Protein AF-A0A2H0VEY4-F1 (afdb_monomer_lite)

Sequence (204 aa):
MSKKKFDFLVVLILLIATAWLSLVFKPKPLTGGLLYTLLPSVYLLLRENKNYKKLILGTFVFGVLFGFFFYFIETFNKAWVVPNMVIPYKVFGILPFDDILGFMIMTFFMLVFYEHFLDDEKNFSVSPHIYKALIPTFLLVLIVMIVFLVNPSSLNLTHAYLKGGIAAIIFPLVFAFRKPCLIGKLSVATIFFFSFGFCLRLWR

Structure (mmCIF, N/CA/C/O backbone):
data_AF-A0A2H0VEY4-F1
#
_entry.id   AF-A0A2H0VEY4-F1
#
loop_
_atom_site.group_PDB
_atom_site.id
_atom_site.type_symbol
_atom_site.label_atom_id
_atom_site.label_alt_id
_atom_site.label_comp_id
_atom_site.label_asym_id
_atom_site.label_entity_id
_atom_site.label_seq_id
_atom_site.pdbx_PDB_ins_code
_atom_site.Cartn_x
_atom_site.Cartn_y
_atom_site.Cartn_z
_atom_site.occupancy
_atom_site.B_iso_or_equiv
_atom_site.auth_seq_id
_atom_site.auth_comp_id
_atom_site.auth_asym_id
_atom_site.auth_atom_id
_atom_site.pdbx_PDB_model_num
ATOM 1 N N . MET A 1 1 ? -14.358 -9.367 26.522 1.00 75.12 1 MET A N 1
ATOM 2 C CA . MET A 1 1 ? -13.281 -8.944 25.591 1.00 75.12 1 MET A CA 1
ATOM 3 C C . MET A 1 1 ? -13.672 -7.607 24.975 1.00 75.12 1 MET A C 1
ATOM 5 O O . MET A 1 1 ? -14.849 -7.447 24.681 1.00 75.12 1 MET A O 1
ATOM 9 N N . SER A 1 2 ? -12.764 -6.633 24.820 1.00 94.81 2 SER A N 1
ATOM 10 C CA . SER A 1 2 ? -13.138 -5.368 24.161 1.00 94.81 2 SER A CA 1
ATOM 11 C C . SER A 1 2 ? -13.487 -5.618 22.690 1.00 94.81 2 SER A C 1
ATOM 13 O O . SER A 1 2 ? -12.903 -6.507 22.067 1.00 94.81 2 SER A O 1
ATOM 15 N N . LYS A 1 3 ? -14.415 -4.832 22.128 1.00 95.38 3 LYS A N 1
ATOM 16 C CA . LYS A 1 3 ? -14.854 -4.962 20.727 1.00 95.38 3 LYS A CA 1
ATOM 17 C C . LYS A 1 3 ? -13.664 -4.997 19.755 1.00 95.38 3 LYS A C 1
ATOM 19 O O . LYS A 1 3 ? -13.555 -5.932 18.973 1.00 95.38 3 LYS A O 1
ATOM 24 N N . LYS A 1 4 ? -12.704 -4.072 19.910 1.00 95.69 4 LYS A N 1
ATOM 25 C CA . LYS A 1 4 ? -11.460 -4.033 19.117 1.00 95.69 4 LYS A CA 1
ATOM 26 C C . LYS A 1 4 ? -10.630 -5.324 19.238 1.00 95.69 4 LYS A C 1
ATOM 28 O O . LYS A 1 4 ? -10.117 -5.807 18.241 1.00 95.69 4 LYS A O 1
ATOM 33 N N . LYS A 1 5 ? -10.509 -5.932 20.427 1.00 96.56 5 LYS A N 1
ATOM 34 C CA . LYS A 1 5 ? -9.779 -7.210 20.588 1.00 96.56 5 LYS A CA 1
ATOM 35 C C . LYS A 1 5 ? -10.473 -8.360 19.851 1.00 96.56 5 LYS A C 1
ATOM 37 O O . LYS A 1 5 ? -9.797 -9.199 19.267 1.00 96.56 5 LYS A O 1
ATOM 42 N N . PHE A 1 6 ? -11.807 -8.385 19.864 1.00 97.50 6 PHE A N 1
ATOM 43 C CA . PHE A 1 6 ? -12.593 -9.342 19.081 1.00 97.50 6 PHE A CA 1
ATOM 44 C C . PHE A 1 6 ? -12.410 -9.140 17.582 1.00 97.50 6 PHE A C 1
ATOM 46 O O . PHE A 1 6 ? -12.073 -10.087 16.881 1.00 97.50 6 PHE A O 1
ATOM 53 N N . ASP A 1 7 ? -12.539 -7.904 17.107 1.00 97.81 7 ASP A N 1
ATOM 54 C CA . ASP A 1 7 ? -12.374 -7.591 15.689 1.00 97.81 7 ASP A CA 1
ATOM 55 C C . ASP A 1 7 ? -10.950 -7.914 15.201 1.00 97.81 7 ASP A C 1
ATOM 57 O O . ASP A 1 7 ? -10.780 -8.447 14.107 1.00 97.81 7 ASP A O 1
ATOM 61 N N . PHE A 1 8 ? -9.930 -7.698 16.040 1.00 97.81 8 PHE A N 1
ATOM 62 C CA . PHE A 1 8 ? -8.552 -8.099 15.750 1.00 97.81 8 PHE A CA 1
ATOM 63 C C . PHE A 1 8 ? -8.393 -9.621 15.631 1.00 97.81 8 PHE A C 1
ATOM 65 O O . PHE A 1 8 ? -7.761 -10.097 14.690 1.00 97.81 8 PHE A O 1
ATOM 72 N N . LEU A 1 9 ? -8.999 -10.392 16.542 1.00 97.75 9 LEU A N 1
ATOM 73 C CA . LEU A 1 9 ? -8.986 -11.856 16.475 1.00 97.75 9 LEU A CA 1
ATOM 74 C C . LEU A 1 9 ? -9.648 -12.365 15.187 1.00 97.75 9 LEU A C 1
ATOM 76 O O . LEU A 1 9 ? -9.104 -13.251 14.535 1.00 97.75 9 LEU A O 1
ATOM 80 N N . VAL A 1 10 ? -10.783 -11.782 14.788 1.00 98.12 10 VAL A N 1
ATOM 81 C CA . VAL A 1 10 ? -11.458 -12.145 13.532 1.00 98.12 10 VAL A CA 1
ATOM 82 C C . VAL A 1 10 ? -10.570 -11.844 12.326 1.00 98.12 10 VAL A C 1
ATOM 84 O O . VAL A 1 10 ? -10.431 -12.698 11.455 1.00 98.12 10 VAL A O 1
ATOM 87 N N . VAL A 1 11 ? -9.909 -10.681 12.291 1.00 98.00 11 VAL A N 1
ATOM 88 C CA . VAL A 1 11 ? -8.942 -10.358 11.230 1.00 98.00 11 VAL A CA 1
ATOM 89 C C . VAL A 1 11 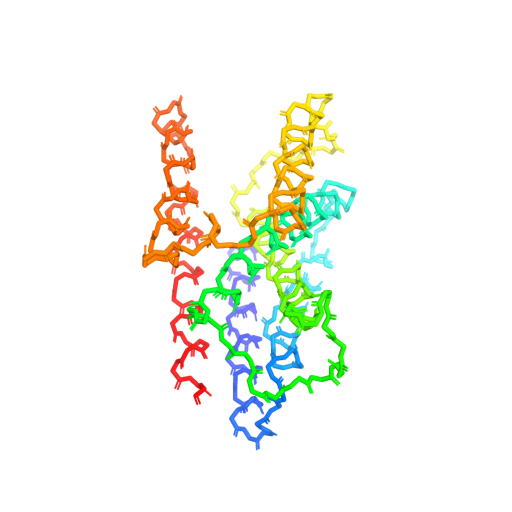? -7.814 -11.388 11.186 1.00 98.00 11 VAL A C 1
ATOM 91 O O . VAL A 1 11 ? -7.511 -11.884 10.108 1.00 98.00 11 VAL A O 1
ATOM 94 N N . LEU A 1 12 ? -7.234 -11.773 12.327 1.00 97.00 12 LEU A N 1
ATOM 95 C CA . LEU A 1 12 ? -6.199 -12.812 12.365 1.00 97.00 12 LEU A CA 1
ATOM 96 C C . LEU A 1 12 ? -6.698 -14.158 11.825 1.00 97.00 12 LEU A C 1
ATOM 98 O O . LEU A 1 12 ? -5.993 -14.793 11.046 1.00 97.00 12 LEU A O 1
ATOM 102 N N . ILE A 1 13 ? -7.913 -14.578 12.188 1.00 97.00 13 ILE A N 1
ATOM 103 C CA . ILE A 1 13 ? -8.513 -15.821 11.682 1.00 97.00 13 ILE A CA 1
ATOM 104 C C . ILE A 1 13 ? -8.719 -15.744 10.165 1.00 97.00 13 ILE A C 1
ATOM 106 O O . ILE A 1 13 ? -8.365 -16.685 9.459 1.00 97.00 13 ILE A O 1
ATOM 110 N N . LEU A 1 14 ? -9.237 -14.625 9.646 1.00 96.75 14 LEU A N 1
ATOM 111 C CA . LEU A 1 14 ? -9.403 -14.410 8.204 1.00 96.75 14 LEU A CA 1
ATOM 112 C C . LEU A 1 14 ? -8.059 -14.452 7.471 1.00 96.75 14 LEU A C 1
ATOM 114 O O . LEU A 1 14 ? -7.959 -15.060 6.405 1.00 96.75 14 LEU A O 1
ATOM 118 N N . LEU A 1 15 ? -7.021 -13.848 8.050 1.00 95.44 15 LEU A N 1
ATOM 119 C CA . LEU A 1 15 ? -5.668 -13.897 7.510 1.00 95.44 15 LEU A CA 1
ATOM 120 C C . LEU A 1 15 ? -5.135 -15.329 7.482 1.00 95.44 15 LEU A C 1
ATOM 122 O O . LEU A 1 15 ? -4.682 -15.768 6.439 1.00 95.44 15 LEU A O 1
ATOM 126 N N . ILE A 1 16 ? -5.253 -16.096 8.567 1.00 94.88 16 ILE A N 1
ATOM 127 C CA . ILE A 1 16 ? -4.811 -17.501 8.606 1.00 94.88 16 ILE A CA 1
ATOM 128 C C . ILE A 1 16 ? -5.592 -18.359 7.597 1.00 94.88 16 ILE A C 1
ATOM 130 O O . ILE A 1 16 ? -4.996 -19.165 6.884 1.00 94.88 16 ILE A O 1
ATOM 134 N N . ALA A 1 17 ? -6.910 -18.172 7.495 1.00 95.25 17 ALA A N 1
ATOM 135 C CA . ALA A 1 17 ? -7.761 -18.926 6.578 1.00 95.25 17 ALA A CA 1
ATOM 136 C C . ALA A 1 17 ? -7.442 -18.624 5.104 1.00 95.25 17 ALA A C 1
ATOM 138 O O . ALA A 1 17 ? -7.271 -19.542 4.304 1.00 95.25 17 ALA A O 1
ATOM 139 N N . THR A 1 18 ? -7.319 -17.345 4.739 1.00 94.06 18 THR A N 1
ATOM 140 C CA . THR A 1 18 ? -6.939 -16.919 3.375 1.00 94.06 18 THR A CA 1
ATOM 141 C C . THR A 1 18 ? -5.538 -17.363 3.009 1.00 94.06 18 THR A C 1
ATOM 143 O O . THR A 1 18 ? -5.269 -17.722 1.858 1.00 94.06 18 THR A O 1
ATOM 146 N N . ALA A 1 19 ? -4.666 -17.407 4.005 1.00 92.25 19 ALA A N 1
ATOM 147 C CA . ALA A 1 19 ? -3.348 -17.940 3.842 1.00 92.25 19 ALA A CA 1
ATOM 148 C C . ALA A 1 19 ? -3.411 -19.434 3.520 1.00 92.25 19 ALA A C 1
ATOM 150 O O . ALA A 1 19 ? -2.872 -19.865 2.499 1.00 92.25 19 ALA A O 1
ATOM 151 N N . TRP A 1 20 ? -4.113 -20.228 4.331 1.00 93.06 20 TRP A N 1
ATOM 152 C CA . TRP A 1 20 ? -4.279 -21.661 4.084 1.00 93.06 20 TRP A CA 1
ATOM 153 C C . TRP A 1 20 ? -4.879 -21.939 2.696 1.00 93.06 20 TRP A C 1
ATOM 155 O O . TRP A 1 20 ? -4.343 -22.756 1.948 1.00 93.06 20 TRP A O 1
ATOM 165 N N . LEU A 1 21 ? -5.910 -21.185 2.295 1.00 93.25 21 LEU A N 1
ATOM 166 C CA . LEU A 1 21 ? -6.477 -21.249 0.942 1.00 93.25 21 LEU A CA 1
ATOM 167 C C . LEU A 1 21 ? -5.425 -20.964 -0.139 1.00 93.25 21 LEU A C 1
ATOM 169 O O . LEU A 1 21 ? -5.394 -21.638 -1.166 1.00 93.25 21 LEU A O 1
ATOM 173 N N . SER A 1 22 ? -4.535 -20.000 0.091 1.00 91.88 22 SER A N 1
ATOM 174 C CA . SER A 1 22 ? -3.475 -19.667 -0.863 1.00 91.88 22 SER A CA 1
ATOM 175 C C . SER A 1 22 ? -2.447 -20.792 -1.018 1.00 91.88 22 SER A C 1
ATOM 177 O O . SER A 1 22 ? -1.956 -20.998 -2.125 1.00 91.88 22 SER A O 1
ATOM 179 N N . LEU A 1 23 ? -2.177 -21.575 0.034 1.00 91.19 23 LEU A N 1
ATOM 180 C CA . LEU A 1 23 ? -1.320 -22.767 -0.062 1.00 91.19 23 LEU A CA 1
ATOM 181 C C . LEU A 1 23 ? -1.973 -23.881 -0.884 1.00 91.19 23 LEU A C 1
ATOM 183 O O . LEU A 1 23 ? -1.305 -24.520 -1.696 1.00 91.19 23 LEU A O 1
ATOM 187 N N . VAL A 1 24 ? -3.273 -24.104 -0.677 1.00 95.56 24 VAL A N 1
ATOM 188 C CA . VAL A 1 24 ? -4.025 -25.173 -1.349 1.00 95.56 24 VAL A CA 1
ATOM 189 C C . VAL A 1 24 ? -4.225 -24.856 -2.830 1.00 95.56 24 VAL A C 1
ATOM 191 O O . VAL A 1 24 ? -3.958 -25.698 -3.684 1.00 95.56 24 VAL A O 1
ATOM 194 N N . PHE A 1 25 ? -4.665 -23.637 -3.147 1.00 95.19 25 PHE A N 1
ATOM 195 C CA . PHE A 1 25 ? -5.067 -23.264 -4.505 1.00 95.19 25 PHE A CA 1
ATOM 196 C C . PHE A 1 25 ? -3.965 -22.587 -5.324 1.00 95.19 25 PHE A C 1
ATOM 198 O O . PHE A 1 25 ? -4.123 -22.456 -6.536 1.00 95.19 25 PHE A O 1
ATOM 205 N N . LYS A 1 26 ? -2.868 -22.145 -4.688 1.00 94.12 26 LYS A N 1
ATOM 206 C CA . LYS A 1 26 ? -1.747 -21.422 -5.321 1.00 94.12 26 LYS A CA 1
ATOM 207 C C . LYS A 1 26 ? -2.225 -20.332 -6.296 1.00 94.12 26 LYS A C 1
ATOM 209 O O . LYS A 1 26 ? -1.847 -20.341 -7.472 1.00 94.12 26 LYS A O 1
ATOM 214 N N . PRO A 1 27 ? -3.098 -19.408 -5.847 1.00 94.88 27 PRO A N 1
ATOM 215 C CA . PRO A 1 27 ? -3.676 -18.407 -6.724 1.00 94.88 27 PRO A CA 1
ATOM 216 C C . PRO A 1 27 ? -2.590 -17.480 -7.273 1.00 94.88 27 PRO A C 1
ATOM 218 O O . PRO A 1 27 ? -1.541 -17.267 -6.662 1.00 94.88 27 PRO A O 1
ATOM 221 N N . LYS A 1 28 ? -2.873 -16.858 -8.419 1.00 95.06 28 LYS A N 1
ATOM 222 C CA . LYS A 1 28 ? -2.008 -15.808 -8.962 1.00 95.06 28 LYS A CA 1
ATOM 223 C C . LYS A 1 28 ? -1.833 -14.666 -7.937 1.00 95.06 28 LYS A C 1
ATOM 225 O O . LYS A 1 28 ? -2.772 -14.384 -7.188 1.00 95.06 28 LYS A O 1
ATOM 230 N N . PRO A 1 29 ? -0.679 -13.969 -7.924 1.00 92.25 29 PRO A N 1
ATOM 231 C CA . PRO A 1 29 ? -0.346 -12.888 -6.995 1.00 92.25 29 PRO A CA 1
ATOM 232 C C . PRO A 1 29 ? -1.471 -11.904 -6.660 1.00 92.25 29 PRO A C 1
ATOM 234 O O . PRO A 1 29 ? -1.721 -11.680 -5.477 1.00 92.25 29 PRO A O 1
ATOM 237 N N . LEU A 1 30 ? -2.160 -11.342 -7.660 1.00 95.06 30 LEU A N 1
ATOM 238 C CA . LEU A 1 30 ? -3.252 -10.390 -7.431 1.00 95.06 30 LEU A CA 1
ATOM 239 C C . LEU A 1 30 ? -4.458 -11.051 -6.751 1.00 95.06 30 LEU A C 1
ATOM 241 O O . LEU A 1 30 ? -5.005 -10.498 -5.802 1.00 95.06 30 LEU A O 1
ATOM 245 N N . THR A 1 31 ? -4.854 -12.248 -7.192 1.00 95.44 31 THR A N 1
ATOM 246 C CA . THR A 1 31 ? -5.954 -13.013 -6.586 1.00 95.44 31 THR A CA 1
ATOM 247 C C . THR A 1 31 ? -5.642 -13.386 -5.138 1.00 95.44 31 THR A C 1
ATOM 249 O O . THR A 1 31 ? -6.491 -13.211 -4.269 1.00 95.44 31 THR A O 1
ATOM 252 N N . GLY A 1 32 ? -4.414 -13.834 -4.857 1.00 93.44 32 GLY A N 1
ATOM 253 C CA . GLY A 1 32 ? -3.952 -14.055 -3.488 1.00 93.44 32 GLY A CA 1
ATOM 254 C C . GLY A 1 32 ? -4.017 -12.762 -2.674 1.00 93.44 32 GLY A C 1
ATOM 255 O O . GLY A 1 32 ? -4.679 -12.715 -1.643 1.00 93.44 32 GLY A O 1
ATOM 256 N N . GLY A 1 33 ? -3.420 -11.677 -3.178 1.00 92.62 33 GLY A N 1
ATOM 257 C CA . GLY A 1 33 ? -3.442 -10.365 -2.527 1.00 92.62 33 GLY A CA 1
ATOM 258 C C . GLY A 1 33 ? -4.856 -9.896 -2.177 1.00 92.62 33 GLY A C 1
ATOM 259 O O . GLY A 1 33 ? -5.090 -9.477 -1.044 1.00 92.62 33 GLY A O 1
ATOM 260 N N . LEU A 1 34 ? -5.811 -10.047 -3.100 1.00 94.94 34 LEU A N 1
ATOM 261 C CA . LEU A 1 34 ? -7.232 -9.768 -2.880 1.00 94.94 34 LEU A CA 1
ATOM 262 C C . LEU A 1 34 ? -7.802 -10.577 -1.712 1.00 94.94 34 LEU A C 1
ATOM 264 O O . LEU A 1 34 ? -8.407 -9.992 -0.819 1.00 94.94 34 LEU A O 1
ATOM 268 N N . LEU A 1 35 ? -7.585 -11.893 -1.671 1.00 93.88 35 LEU A N 1
ATOM 269 C CA . LEU A 1 35 ? -8.080 -12.736 -0.577 1.00 93.88 35 LEU A CA 1
ATOM 270 C C . LEU A 1 35 ? -7.520 -12.290 0.780 1.00 93.88 35 LEU A C 1
ATOM 272 O O . LEU A 1 35 ? -8.280 -12.125 1.732 1.00 93.88 35 LEU A O 1
ATOM 276 N N . TYR A 1 36 ? -6.214 -12.028 0.847 1.00 92.75 36 TYR A N 1
ATOM 277 C CA . TYR A 1 36 ? -5.537 -11.640 2.085 1.00 92.75 36 TYR A CA 1
ATOM 278 C C . TYR A 1 36 ? -5.912 -10.249 2.596 1.00 92.75 36 TYR A C 1
ATOM 280 O O . TYR A 1 36 ? -5.873 -10.015 3.798 1.00 92.75 36 TYR A O 1
ATOM 288 N N . THR A 1 37 ? -6.223 -9.302 1.711 1.00 95.69 37 THR A N 1
ATOM 289 C CA . THR A 1 37 ? -6.379 -7.889 2.100 1.00 95.69 37 THR A CA 1
ATOM 290 C C . THR A 1 37 ? -7.818 -7.405 1.992 1.00 95.69 37 THR A C 1
ATOM 292 O O . THR A 1 37 ? -8.284 -6.687 2.878 1.00 95.69 37 THR A O 1
ATOM 295 N N . LEU A 1 38 ? -8.570 -7.821 0.971 1.00 96.12 38 LEU A N 1
ATOM 296 C CA . LEU A 1 38 ? -9.930 -7.336 0.749 1.00 96.12 38 LEU A CA 1
ATOM 297 C C . LEU A 1 38 ? -10.911 -7.913 1.770 1.00 96.12 38 LEU A C 1
ATOM 299 O O . LEU A 1 38 ? -11.706 -7.158 2.321 1.00 96.12 38 LEU A O 1
ATOM 303 N N . LEU A 1 39 ? -10.837 -9.212 2.076 1.00 96.12 39 LEU A N 1
ATOM 304 C CA . LEU A 1 39 ? -11.735 -9.846 3.050 1.00 96.12 39 LEU A CA 1
ATOM 305 C C . LEU A 1 39 ? -11.650 -9.220 4.454 1.00 96.12 39 LEU A C 1
ATOM 307 O O . LEU A 1 39 ? -12.694 -8.795 4.962 1.00 96.12 39 LEU A O 1
ATOM 311 N N . PRO A 1 40 ? -10.465 -9.080 5.086 1.00 97.31 40 PRO A N 1
ATOM 312 C CA . PRO A 1 40 ? -10.387 -8.400 6.376 1.00 97.31 40 PRO A CA 1
ATOM 313 C C . PRO A 1 40 ? -10.752 -6.912 6.274 1.00 97.31 40 PRO A C 1
ATOM 315 O O . PRO A 1 40 ? -11.369 -6.385 7.197 1.00 97.31 40 PRO A O 1
ATOM 318 N N . SER A 1 41 ? -10.459 -6.237 5.157 1.00 97.81 41 SER A N 1
ATOM 319 C CA . SER A 1 41 ? -10.883 -4.842 4.954 1.00 97.81 41 SER A CA 1
ATOM 320 C C . SER A 1 41 ? -12.403 -4.696 4.941 1.00 97.81 41 SER A C 1
ATOM 322 O O . SER A 1 41 ? -12.943 -3.847 5.646 1.00 97.81 41 SER A O 1
ATOM 324 N N . VAL A 1 42 ? -13.104 -5.536 4.172 1.00 97.44 42 VAL A N 1
ATOM 325 C CA . VAL A 1 42 ? -14.572 -5.537 4.083 1.00 97.44 42 VAL A CA 1
ATOM 326 C C . VAL A 1 42 ? -15.182 -5.848 5.442 1.00 97.44 42 VAL A C 1
ATOM 328 O O . VAL A 1 42 ? -16.083 -5.130 5.869 1.00 97.44 42 VAL A O 1
ATOM 331 N N . TYR A 1 43 ? -14.652 -6.841 6.163 1.00 98.00 43 TYR A N 1
ATOM 332 C CA . TYR A 1 43 ? -15.081 -7.118 7.532 1.00 98.00 43 TYR A CA 1
ATOM 333 C C . TYR A 1 43 ? -14.993 -5.857 8.405 1.00 98.00 43 TYR A C 1
ATOM 335 O O . TYR A 1 43 ? -15.998 -5.424 8.960 1.00 98.00 43 TYR A O 1
ATOM 343 N N . LEU A 1 44 ? -13.824 -5.214 8.475 1.00 97.50 44 LEU A N 1
ATOM 344 C CA . LEU A 1 44 ? -13.614 -4.029 9.313 1.00 97.50 44 LEU A CA 1
ATOM 345 C C . LEU A 1 44 ? -14.467 -2.821 8.896 1.00 97.50 44 LEU A C 1
ATOM 347 O O . LEU A 1 44 ? -14.843 -2.018 9.752 1.00 97.50 44 LEU A O 1
ATOM 351 N N . LEU A 1 45 ? -14.791 -2.685 7.608 1.00 96.12 45 LEU A N 1
ATOM 352 C CA . LEU A 1 45 ? -15.702 -1.650 7.106 1.00 96.12 45 LEU A CA 1
ATOM 353 C C . LEU A 1 45 ? -17.132 -1.860 7.586 1.00 96.12 45 LEU A C 1
ATOM 355 O O . LEU A 1 45 ? -17.782 -0.905 7.990 1.00 96.12 45 LEU A O 1
ATOM 359 N N . LEU A 1 46 ? -17.609 -3.104 7.590 1.00 96.94 46 LEU A N 1
ATOM 360 C CA . LEU A 1 46 ? -18.967 -3.425 8.031 1.00 96.94 46 LEU A CA 1
ATOM 361 C 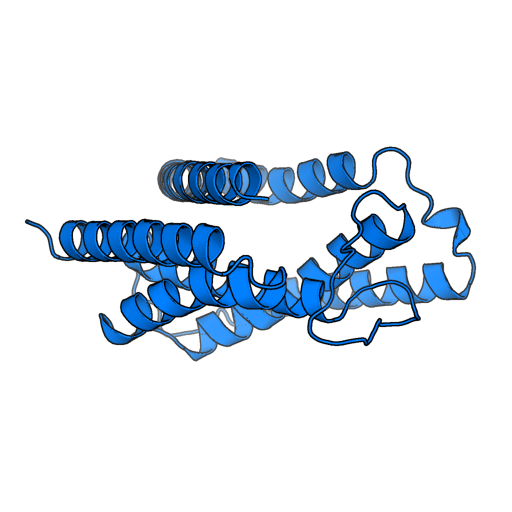C . LEU A 1 46 ? -19.151 -3.275 9.549 1.00 96.94 46 LEU A C 1
ATOM 363 O O . LEU A 1 46 ? -20.276 -3.154 10.030 1.00 96.94 46 LEU A O 1
ATOM 367 N N . ARG A 1 47 ? -18.063 -3.286 10.329 1.00 95.94 47 ARG A N 1
ATOM 368 C CA . ARG A 1 47 ? -18.122 -3.249 11.800 1.00 95.94 47 ARG A CA 1
ATOM 369 C C . ARG A 1 47 ? -18.393 -1.870 12.385 1.00 95.94 47 ARG A C 1
ATOM 371 O O . ARG A 1 47 ? -18.846 -1.787 13.535 1.00 95.94 47 ARG A O 1
ATOM 378 N N . GLU A 1 48 ? -18.074 -0.803 11.656 1.00 90.75 48 GLU A N 1
ATOM 379 C CA . GLU A 1 48 ? -18.187 0.578 12.130 1.00 90.75 48 GLU A CA 1
ATOM 380 C C . GLU A 1 48 ? -18.450 1.551 10.985 1.00 90.75 48 GLU A C 1
ATOM 382 O O . GLU A 1 48 ? -17.899 1.406 9.902 1.00 90.75 48 GLU A O 1
ATOM 387 N N . ASN A 1 49 ? -19.226 2.603 11.253 1.00 87.56 49 ASN A N 1
ATOM 388 C CA . ASN A 1 49 ? -19.376 3.705 10.306 1.00 87.56 49 ASN A CA 1
ATOM 389 C C . ASN A 1 49 ? -18.039 4.434 10.146 1.00 87.56 49 ASN A C 1
ATOM 391 O O . ASN A 1 49 ? -17.588 5.130 11.058 1.00 87.56 49 ASN A O 1
ATOM 395 N N . LYS A 1 50 ? -17.423 4.248 8.979 1.00 89.75 50 LYS A N 1
ATOM 396 C CA . LYS A 1 50 ? -16.158 4.866 8.582 1.00 89.75 50 LYS A CA 1
ATOM 397 C C . LYS A 1 50 ? -16.379 5.995 7.598 1.00 89.75 50 LYS A C 1
ATOM 399 O O . LYS A 1 50 ? -17.409 6.084 6.928 1.00 89.75 50 LYS A O 1
ATOM 404 N N . ASN A 1 51 ? -15.372 6.845 7.467 1.00 91.88 51 ASN A N 1
ATOM 405 C CA . ASN A 1 51 ? -15.382 7.867 6.438 1.00 91.88 51 ASN A CA 1
ATOM 406 C C . ASN A 1 51 ? -14.928 7.281 5.092 1.00 91.88 51 ASN A C 1
ATOM 408 O O . ASN A 1 51 ? -13.772 7.421 4.691 1.00 91.88 51 ASN A O 1
ATOM 412 N N . TYR A 1 52 ? -15.855 6.651 4.365 1.00 92.56 52 TYR A N 1
ATOM 413 C CA . TYR A 1 52 ? -15.564 6.023 3.070 1.00 92.56 52 TYR A CA 1
ATOM 414 C C . TYR A 1 52 ? -14.911 6.982 2.069 1.00 92.56 52 TYR A C 1
ATOM 416 O O . TYR A 1 52 ? -14.035 6.568 1.316 1.00 92.56 52 TYR A O 1
ATOM 424 N N . LYS A 1 53 ? -15.268 8.275 2.090 1.00 91.94 53 LYS A N 1
ATOM 425 C CA . LYS A 1 53 ? -14.651 9.279 1.210 1.00 91.94 53 LYS A CA 1
ATOM 426 C C . LYS A 1 53 ? -13.165 9.460 1.523 1.00 91.94 53 LYS A C 1
ATOM 428 O O . LYS A 1 53 ? -12.354 9.469 0.603 1.00 91.94 53 LYS A O 1
ATOM 433 N N . LYS A 1 54 ? -12.801 9.561 2.808 1.00 93.38 54 LYS A N 1
ATOM 434 C CA . LYS A 1 54 ? -11.401 9.656 3.263 1.00 93.38 54 LYS A CA 1
ATOM 435 C C . LYS A 1 54 ? -10.615 8.399 2.896 1.00 93.38 54 LYS A C 1
ATOM 437 O O . LYS A 1 54 ? -9.496 8.522 2.408 1.00 93.38 54 LYS A O 1
ATOM 442 N N . LEU A 1 55 ? -11.206 7.219 3.088 1.00 95.25 55 LEU A N 1
ATOM 443 C CA . LEU A 1 55 ? -10.572 5.943 2.756 1.00 95.25 55 LEU A CA 1
ATOM 444 C C . LEU A 1 55 ? -10.333 5.794 1.253 1.00 95.25 55 LEU A C 1
ATOM 446 O O . LEU A 1 55 ? -9.204 5.547 0.848 1.00 95.25 55 LEU A O 1
ATOM 450 N N . ILE A 1 56 ? -11.357 6.012 0.423 1.00 94.19 56 ILE A N 1
ATOM 451 C CA . ILE A 1 56 ? -11.249 5.906 -1.040 1.00 94.19 56 ILE A CA 1
ATOM 452 C C . ILE A 1 56 ? -10.244 6.925 -1.578 1.00 94.19 56 ILE A C 1
ATOM 454 O O . ILE A 1 56 ? -9.377 6.570 -2.373 1.00 94.19 56 ILE A O 1
ATOM 458 N N . LEU A 1 57 ? -10.322 8.179 -1.123 1.00 92.56 57 LEU A N 1
ATOM 459 C CA . LEU A 1 57 ? -9.394 9.216 -1.561 1.00 92.56 57 LEU A CA 1
ATOM 460 C C . LEU A 1 57 ? -7.964 8.893 -1.120 1.00 92.56 57 LEU A C 1
ATOM 462 O O . LEU A 1 57 ? -7.055 8.958 -1.939 1.00 92.56 57 LEU A O 1
ATOM 466 N N . GLY A 1 58 ? -7.765 8.481 0.135 1.00 93.69 58 GLY A N 1
ATOM 467 C CA . GLY A 1 58 ? -6.465 8.045 0.642 1.00 93.69 58 GLY A CA 1
ATOM 468 C C . GLY A 1 58 ? -5.898 6.871 -0.155 1.00 93.69 58 GLY A C 1
ATOM 469 O O . GLY A 1 58 ? -4.743 6.916 -0.567 1.00 93.69 58 GLY A O 1
ATOM 470 N N . THR A 1 59 ? -6.713 5.860 -0.452 1.00 95.94 59 THR A N 1
ATOM 471 C CA . THR A 1 59 ? -6.328 4.728 -1.302 1.00 95.94 59 THR A CA 1
ATOM 472 C C . THR A 1 59 ? -5.993 5.158 -2.717 1.00 95.94 59 THR A C 1
ATOM 474 O O . THR A 1 59 ? -5.065 4.617 -3.300 1.00 95.94 59 THR A O 1
ATOM 477 N N . PHE A 1 60 ? -6.690 6.135 -3.288 1.00 91.94 60 PHE A N 1
ATOM 478 C CA . PHE A 1 60 ? -6.330 6.643 -4.604 1.00 91.94 60 PHE A CA 1
ATOM 479 C C . PHE A 1 60 ? -4.985 7.383 -4.563 1.00 91.94 60 PHE A C 1
ATOM 481 O O . PHE A 1 60 ? -4.084 7.069 -5.334 1.00 91.94 60 PHE A O 1
ATOM 488 N N . VAL A 1 61 ? -4.798 8.309 -3.616 1.00 90.50 61 VAL A N 1
ATOM 489 C CA . VAL A 1 61 ? -3.553 9.087 -3.500 1.00 90.50 61 VAL A CA 1
ATOM 490 C C . VAL A 1 61 ? -2.358 8.181 -3.220 1.00 90.50 61 VAL A C 1
ATOM 492 O O . VAL A 1 61 ? -1.376 8.203 -3.955 1.00 90.50 61 VAL A O 1
ATOM 495 N N . PHE A 1 62 ? -2.430 7.380 -2.162 1.00 91.00 62 PHE A N 1
ATOM 496 C CA . PHE A 1 62 ? -1.315 6.541 -1.735 1.00 91.00 62 PHE A CA 1
ATOM 497 C C . PHE A 1 62 ? -1.232 5.252 -2.555 1.00 91.00 62 PHE A C 1
ATOM 499 O O . PHE A 1 62 ? -0.154 4.852 -2.967 1.00 91.00 62 PHE A O 1
ATOM 506 N N . GLY A 1 63 ? -2.358 4.622 -2.869 1.00 92.19 63 GLY A N 1
ATOM 507 C CA . GLY A 1 63 ? -2.375 3.359 -3.599 1.00 92.19 63 GLY A CA 1
ATOM 508 C C . GLY A 1 63 ? -2.090 3.517 -5.090 1.00 92.19 63 GLY A C 1
ATOM 509 O O . GLY A 1 63 ? -1.274 2.783 -5.632 1.00 92.19 63 GLY A O 1
ATOM 510 N N . VAL A 1 64 ? -2.721 4.481 -5.766 1.00 92.25 64 VAL A N 1
ATOM 511 C CA . VAL A 1 64 ? -2.477 4.678 -7.203 1.00 92.25 64 VAL A CA 1
ATOM 512 C C . VAL A 1 64 ? -1.216 5.490 -7.419 1.00 92.25 64 VAL A C 1
ATOM 514 O O . VAL A 1 64 ? -0.308 5.004 -8.075 1.00 92.25 64 VAL A O 1
ATOM 517 N N . LEU A 1 65 ? -1.130 6.714 -6.891 1.00 91.88 65 LEU A N 1
ATOM 518 C CA . LEU A 1 65 ? -0.053 7.623 -7.301 1.00 91.88 65 LEU A CA 1
ATOM 519 C C . LEU A 1 65 ? 1.307 7.195 -6.739 1.00 91.88 65 LEU A C 1
ATOM 521 O O . LEU A 1 65 ? 2.265 7.052 -7.498 1.00 91.88 65 LEU A O 1
ATOM 525 N N . PHE A 1 66 ? 1.393 6.954 -5.425 1.00 88.81 66 PHE A N 1
ATOM 526 C CA . PHE A 1 66 ? 2.645 6.479 -4.824 1.00 88.81 66 PHE A CA 1
ATOM 527 C C . PHE A 1 66 ? 2.971 5.049 -5.259 1.00 88.81 66 PHE A C 1
ATOM 529 O O . PHE A 1 66 ? 4.123 4.781 -5.595 1.00 88.81 66 PHE A O 1
ATOM 536 N N . GLY A 1 67 ? 1.973 4.161 -5.314 1.00 90.75 67 GLY A N 1
ATOM 537 C CA . GLY A 1 67 ? 2.158 2.798 -5.815 1.00 90.75 67 GLY A CA 1
ATOM 538 C C . GLY A 1 67 ? 2.694 2.765 -7.240 1.00 90.75 67 GLY A C 1
ATOM 539 O O . GLY A 1 67 ? 3.679 2.083 -7.509 1.00 90.75 67 GLY A O 1
ATOM 540 N N . PHE A 1 68 ? 2.107 3.560 -8.137 1.00 93.94 68 PHE A N 1
ATOM 541 C CA . PHE A 1 68 ? 2.565 3.687 -9.515 1.00 93.94 68 PHE A CA 1
ATOM 542 C C . PHE A 1 68 ? 4.018 4.150 -9.580 1.00 93.94 68 PHE A C 1
ATOM 544 O O . PHE A 1 68 ? 4.834 3.472 -10.192 1.00 93.94 68 PHE A O 1
ATOM 551 N N . PHE A 1 69 ? 4.360 5.266 -8.924 1.00 93.19 69 PHE A N 1
ATOM 552 C CA . PHE A 1 69 ? 5.730 5.788 -8.919 1.00 93.19 69 PHE A CA 1
ATOM 553 C C . PHE A 1 69 ? 6.733 4.735 -8.430 1.00 93.19 69 PHE A C 1
ATOM 555 O O . PHE A 1 69 ? 7.751 4.496 -9.079 1.00 93.19 69 PHE A O 1
ATOM 562 N N . PHE A 1 70 ? 6.426 4.083 -7.308 1.00 92.06 70 PHE A N 1
ATOM 563 C CA . PHE A 1 70 ? 7.316 3.129 -6.663 1.00 92.06 70 PHE A CA 1
ATOM 564 C C . PHE A 1 70 ? 7.536 1.886 -7.531 1.00 92.06 70 PHE A C 1
ATOM 566 O O . PHE A 1 70 ? 8.664 1.604 -7.939 1.00 92.06 70 PHE A O 1
ATOM 573 N N . TYR A 1 71 ? 6.456 1.198 -7.909 1.00 94.31 71 TYR A N 1
ATOM 574 C CA . TYR A 1 71 ? 6.563 -0.017 -8.710 1.00 94.31 71 TYR A CA 1
ATOM 575 C C . TYR A 1 71 ? 7.065 0.245 -10.124 1.00 94.31 71 TYR A C 1
ATOM 577 O O . TYR A 1 71 ? 7.739 -0.618 -10.687 1.00 94.31 71 TYR A O 1
ATOM 585 N N . PHE A 1 72 ? 6.773 1.407 -10.714 1.00 96.31 72 PHE A N 1
ATOM 586 C CA . PHE A 1 72 ? 7.304 1.752 -12.028 1.00 96.31 72 PHE A CA 1
ATOM 587 C C . PHE A 1 72 ? 8.832 1.789 -11.997 1.00 96.31 72 PHE A C 1
ATOM 589 O O . PHE A 1 72 ? 9.476 1.109 -12.794 1.00 96.31 72 PHE A O 1
ATOM 596 N N . ILE A 1 73 ? 9.409 2.526 -11.041 1.00 96.06 73 ILE A N 1
ATOM 597 C CA . ILE A 1 73 ? 10.862 2.634 -10.884 1.00 96.06 73 ILE A CA 1
ATOM 598 C C . ILE A 1 73 ? 11.476 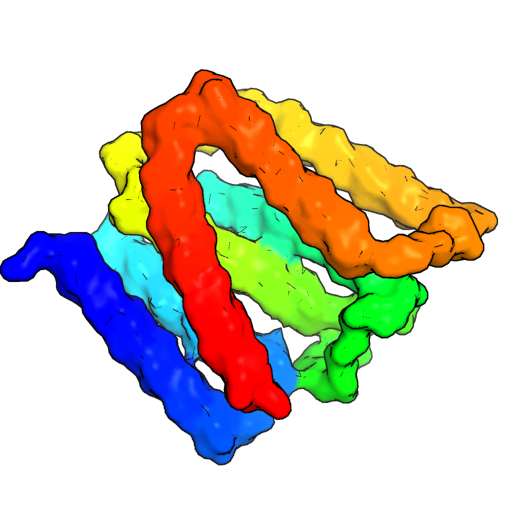1.266 -10.571 1.00 96.06 73 ILE A C 1
ATOM 600 O O . ILE A 1 73 ? 12.480 0.896 -11.178 1.00 96.06 73 ILE A O 1
ATOM 604 N N . GLU A 1 74 ? 10.881 0.482 -9.674 1.00 95.38 74 GLU A N 1
ATOM 605 C CA . GLU A 1 74 ? 11.411 -0.837 -9.314 1.00 95.38 74 GLU A CA 1
ATOM 606 C C . GLU A 1 74 ? 11.362 -1.840 -10.464 1.00 95.38 74 GLU A C 1
ATOM 608 O O . GLU A 1 74 ? 12.347 -2.538 -10.715 1.00 95.38 74 GLU A O 1
ATOM 613 N N . THR A 1 75 ? 10.245 -1.888 -11.188 1.00 96.00 75 THR A N 1
ATOM 614 C CA . THR A 1 75 ? 10.066 -2.803 -12.319 1.00 96.00 75 THR A CA 1
ATOM 615 C C . THR A 1 75 ? 10.970 -2.409 -13.481 1.00 96.00 75 THR A C 1
ATOM 617 O O . THR A 1 75 ? 11.612 -3.271 -14.081 1.00 96.00 75 THR A O 1
ATOM 620 N N . PHE A 1 76 ? 11.095 -1.106 -13.761 1.00 97.19 76 PHE A N 1
ATOM 621 C CA . PHE A 1 76 ? 12.022 -0.588 -14.768 1.00 97.19 76 PHE A CA 1
ATOM 622 C C . PHE A 1 76 ? 13.475 -0.986 -14.462 1.00 97.19 76 PHE A C 1
ATOM 624 O O . PHE A 1 76 ? 14.211 -1.403 -15.354 1.00 97.19 76 PHE A O 1
ATOM 631 N N . ASN A 1 77 ? 13.859 -0.955 -13.184 1.00 97.12 77 ASN A N 1
ATOM 632 C CA . ASN A 1 77 ? 15.182 -1.363 -12.708 1.00 97.12 77 ASN A CA 1
ATOM 633 C C . ASN A 1 77 ? 15.332 -2.878 -12.474 1.00 97.12 77 ASN A C 1
ATOM 635 O O . ASN A 1 77 ? 16.355 -3.312 -11.946 1.00 97.12 77 ASN A O 1
ATOM 639 N N . LYS A 1 78 ? 14.332 -3.696 -12.838 1.00 95.44 78 LYS A N 1
ATOM 640 C CA . LYS A 1 78 ? 14.289 -5.154 -12.597 1.00 95.44 78 LYS A CA 1
ATOM 641 C C . LYS A 1 78 ? 14.465 -5.553 -11.124 1.00 95.44 78 LYS A C 1
ATOM 643 O O . LYS A 1 78 ? 14.816 -6.693 -10.831 1.00 95.44 78 LYS A O 1
ATOM 648 N N . ALA A 1 79 ? 14.215 -4.632 -10.195 1.00 93.75 79 ALA A N 1
ATOM 649 C CA . ALA A 1 79 ? 14.276 -4.901 -8.763 1.00 93.75 79 ALA A CA 1
ATOM 650 C C . ALA A 1 79 ? 13.061 -5.715 -8.289 1.00 93.75 79 ALA A C 1
ATOM 652 O O . ALA A 1 79 ? 13.146 -6.448 -7.305 1.00 93.75 79 ALA A O 1
ATOM 653 N N . TRP A 1 80 ? 11.948 -5.613 -9.017 1.00 90.00 80 TRP A N 1
ATOM 654 C CA . TRP A 1 80 ? 10.730 -6.373 -8.784 1.00 90.00 80 TRP A CA 1
ATOM 655 C C . TRP A 1 80 ? 10.130 -6.821 -10.117 1.00 90.00 80 TRP A C 1
ATOM 657 O O . TRP A 1 80 ? 9.971 -6.014 -11.030 1.00 90.00 80 TRP A O 1
ATOM 667 N N . VAL A 1 81 ? 9.815 -8.111 -10.252 1.00 91.19 81 VAL A N 1
ATOM 668 C CA . VAL A 1 81 ? 9.173 -8.663 -11.453 1.00 91.19 81 VAL A CA 1
ATOM 669 C C . VAL A 1 81 ? 8.102 -9.656 -11.028 1.00 91.19 81 VAL A C 1
ATOM 671 O O . VAL A 1 81 ? 8.376 -10.582 -10.264 1.00 91.19 81 VAL A O 1
ATOM 674 N N . VAL A 1 82 ? 6.887 -9.490 -11.550 1.00 90.94 82 VAL A N 1
ATOM 675 C CA . VAL A 1 82 ? 5.780 -10.426 -11.331 1.00 90.94 82 VAL A CA 1
ATOM 676 C C . VAL A 1 82 ? 5.695 -11.411 -12.502 1.00 90.94 82 VAL A C 1
ATOM 678 O O . VAL A 1 82 ? 5.341 -11.000 -13.607 1.00 90.94 82 VAL A O 1
ATOM 681 N N . PRO A 1 83 ? 5.999 -12.708 -12.295 1.00 87.38 83 PRO A N 1
ATOM 682 C CA . PRO A 1 83 ? 6.041 -13.683 -13.385 1.00 87.38 83 PRO A CA 1
ATOM 683 C C . PRO A 1 83 ? 4.650 -14.115 -13.881 1.00 87.38 83 PRO A C 1
ATOM 685 O O . PRO A 1 83 ? 4.498 -14.430 -15.055 1.00 87.38 83 PRO A O 1
ATOM 688 N N . ASN A 1 84 ? 3.623 -14.101 -13.019 1.00 92.06 84 ASN A N 1
ATOM 689 C CA . ASN A 1 84 ? 2.300 -14.672 -13.307 1.00 92.06 84 ASN A CA 1
ATOM 690 C C . ASN A 1 84 ? 1.175 -13.652 -13.094 1.00 92.06 84 ASN A C 1
ATOM 692 O O . ASN A 1 84 ? 0.548 -13.627 -12.038 1.00 92.06 84 ASN A O 1
ATOM 696 N N . MET A 1 85 ? 0.902 -12.819 -14.096 1.00 95.25 85 MET A N 1
ATOM 697 C CA . MET A 1 85 ? -0.156 -11.806 -14.008 1.00 95.25 85 MET A CA 1
ATOM 698 C C . MET A 1 85 ? -1.554 -12.426 -14.186 1.00 95.25 85 MET A C 1
ATOM 700 O O . MET A 1 85 ? -1.761 -13.361 -14.973 1.00 95.25 85 MET A O 1
ATOM 704 N N . VAL A 1 86 ? -2.533 -11.910 -13.446 1.00 96.94 86 VAL A N 1
ATOM 705 C CA . VAL A 1 86 ? -3.966 -12.132 -13.676 1.00 96.94 86 VAL A CA 1
ATOM 706 C C . VAL A 1 86 ? -4.397 -11.340 -14.899 1.00 96.94 86 VAL A C 1
ATOM 708 O O . VAL A 1 86 ? -4.993 -11.918 -15.805 1.00 96.94 86 VAL A O 1
ATOM 711 N N . ILE A 1 87 ? -4.053 -10.051 -14.943 1.00 96.81 87 ILE A N 1
ATOM 712 C CA . ILE A 1 87 ? -4.373 -9.151 -16.046 1.00 96.81 87 ILE A CA 1
ATOM 713 C C . ILE A 1 87 ? -3.137 -9.067 -16.952 1.00 96.81 87 ILE A C 1
ATOM 715 O O . ILE A 1 87 ? -2.101 -8.555 -16.526 1.00 96.81 87 ILE A O 1
ATOM 719 N N . PRO A 1 88 ? -3.199 -9.544 -18.208 1.00 95.75 88 PRO A N 1
ATOM 720 C CA . PRO A 1 88 ? -2.050 -9.570 -19.113 1.00 95.75 88 PRO A CA 1
ATOM 721 C C . PRO A 1 88 ? -1.775 -8.190 -19.741 1.00 95.75 88 PRO A C 1
ATOM 723 O O . PRO A 1 88 ? -1.563 -8.077 -20.944 1.00 95.75 88 PRO A O 1
ATOM 726 N N . TYR A 1 89 ? -1.799 -7.124 -18.938 1.00 96.94 89 TYR A N 1
ATOM 727 C CA . TYR A 1 89 ? -1.597 -5.747 -19.380 1.00 96.94 89 TYR A CA 1
ATOM 728 C C . TYR A 1 89 ? -0.515 -5.053 -18.550 1.00 96.94 89 TYR A C 1
ATOM 730 O O . TYR A 1 89 ? -0.475 -5.170 -17.322 1.00 96.94 89 TYR A O 1
ATOM 738 N N . LYS A 1 90 ? 0.350 -4.298 -19.235 1.00 97.12 90 LYS A N 1
ATOM 739 C CA . LYS A 1 90 ? 1.428 -3.515 -18.627 1.00 97.12 90 LYS A CA 1
ATOM 740 C C . LYS A 1 90 ? 1.351 -2.063 -19.076 1.00 97.12 90 LYS A C 1
ATOM 742 O O . LYS A 1 90 ? 1.323 -1.782 -20.273 1.00 97.12 90 LYS A O 1
ATOM 747 N N . VAL A 1 91 ? 1.400 -1.138 -18.126 1.00 95.38 91 VAL A N 1
ATOM 748 C CA . VAL A 1 91 ? 1.487 0.296 -18.406 1.00 95.38 91 VAL A CA 1
ATOM 749 C C . VAL A 1 91 ? 2.877 0.596 -18.982 1.00 95.38 91 VAL A C 1
ATOM 751 O O . VAL A 1 91 ? 3.892 0.201 -18.403 1.00 95.38 91 VAL A O 1
ATOM 754 N N . PHE A 1 92 ? 2.920 1.225 -20.162 1.00 95.31 92 PHE A N 1
ATOM 755 C CA . PHE A 1 92 ? 4.140 1.449 -20.961 1.00 95.31 92 PHE A CA 1
ATOM 756 C C . PHE A 1 92 ? 4.943 0.174 -21.285 1.00 95.31 92 PHE A C 1
ATOM 758 O O . PHE A 1 92 ? 6.149 0.238 -21.504 1.00 95.31 92 PHE A O 1
ATOM 765 N N . GLY A 1 93 ? 4.310 -1.006 -21.265 1.00 95.75 93 GLY A N 1
ATOM 766 C CA . GLY A 1 93 ? 5.005 -2.286 -21.458 1.00 95.75 93 GLY A CA 1
ATOM 767 C C . GLY A 1 93 ? 5.905 -2.715 -20.288 1.00 95.75 93 GLY A C 1
ATOM 768 O O . GLY A 1 93 ? 6.505 -3.788 -20.350 1.00 95.75 93 GLY A O 1
ATOM 769 N N . ILE A 1 94 ? 5.972 -1.925 -19.210 1.00 96.19 94 ILE A N 1
ATOM 770 C CA . ILE A 1 94 ? 6.871 -2.150 -18.069 1.00 96.19 94 ILE A CA 1
ATOM 771 C C . ILE A 1 94 ? 6.080 -2.602 -16.848 1.00 96.19 94 ILE A C 1
ATOM 773 O O . ILE A 1 94 ? 6.250 -3.737 -16.411 1.00 96.19 94 ILE A O 1
ATOM 777 N N . LEU A 1 95 ? 5.210 -1.736 -16.324 1.00 96.69 95 LEU A N 1
ATOM 778 C CA . LEU A 1 95 ? 4.569 -1.907 -15.021 1.00 96.69 95 LEU A CA 1
ATOM 779 C C . LEU A 1 95 ? 3.300 -2.768 -15.133 1.00 96.69 95 LEU A C 1
ATOM 781 O O . LEU A 1 95 ? 2.336 -2.315 -15.758 1.00 96.69 95 LEU A O 1
ATOM 785 N N . PRO A 1 96 ? 3.251 -3.975 -14.536 1.00 97.06 96 PRO A N 1
ATOM 786 C CA . PRO A 1 96 ? 2.036 -4.781 -14.477 1.00 97.06 96 PRO A CA 1
ATOM 787 C C . PRO A 1 96 ? 0.871 -4.033 -13.835 1.00 97.06 96 PRO A C 1
ATOM 789 O O . PRO A 1 96 ? 1.011 -3.435 -12.768 1.00 97.06 96 PRO A O 1
ATOM 792 N N . PHE A 1 97 ? -0.310 -4.116 -14.446 1.00 95.81 97 PHE A N 1
ATOM 793 C CA . PHE A 1 97 ? -1.514 -3.535 -13.846 1.00 95.81 97 PHE A CA 1
ATOM 794 C C . PHE A 1 97 ? -1.882 -4.219 -12.516 1.00 95.81 97 PHE A C 1
ATOM 796 O O . PHE A 1 97 ? -2.377 -3.571 -11.593 1.00 95.81 97 PHE A O 1
ATOM 803 N N . ASP A 1 98 ? -1.561 -5.511 -12.392 1.00 95.81 98 ASP A N 1
ATOM 804 C CA . ASP A 1 98 ? -1.679 -6.293 -11.159 1.00 95.81 98 ASP A CA 1
ATOM 805 C C . ASP A 1 98 ? -0.956 -5.651 -9.965 1.00 95.81 98 ASP A C 1
ATOM 807 O O . ASP A 1 98 ? -1.498 -5.667 -8.861 1.00 95.81 98 ASP A O 1
ATOM 811 N N . ASP A 1 99 ? 0.235 -5.072 -10.164 1.00 95.06 99 ASP A N 1
ATOM 812 C CA . ASP A 1 99 ? 1.009 -4.454 -9.077 1.00 95.06 99 ASP A CA 1
ATOM 813 C C . ASP A 1 99 ? 0.338 -3.171 -8.574 1.00 95.06 99 ASP A C 1
ATOM 815 O O . ASP A 1 99 ? 0.241 -2.951 -7.365 1.00 95.06 99 ASP A O 1
ATOM 819 N N . ILE A 1 100 ? -0.207 -2.361 -9.490 1.00 95.25 100 ILE A N 1
ATOM 820 C CA . ILE A 1 100 ? -0.956 -1.144 -9.145 1.00 95.25 100 ILE A CA 1
ATOM 821 C C . ILE A 1 100 ? -2.183 -1.519 -8.311 1.00 95.25 100 ILE A C 1
ATOM 823 O O . ILE A 1 100 ? -2.377 -0.988 -7.218 1.00 95.25 100 ILE A O 1
ATOM 827 N N . LEU A 1 101 ? -2.992 -2.470 -8.791 1.00 95.88 101 LEU A N 1
ATOM 828 C CA . LEU A 1 101 ? -4.181 -2.923 -8.068 1.00 95.88 101 LEU A CA 1
ATOM 829 C C . LEU A 1 101 ? -3.820 -3.551 -6.721 1.00 95.88 101 LEU A C 1
ATOM 831 O O . LEU A 1 101 ? -4.431 -3.220 -5.706 1.00 95.88 101 LEU A O 1
ATOM 835 N N . GLY A 1 102 ? -2.809 -4.420 -6.692 1.00 95.31 102 GLY A N 1
ATOM 836 C CA . GLY A 1 102 ? -2.330 -5.053 -5.469 1.00 95.31 102 GLY A CA 1
ATOM 837 C C . GLY A 1 102 ? -1.924 -4.020 -4.417 1.00 95.31 102 GLY A C 1
ATOM 838 O O . GLY A 1 102 ? -2.339 -4.118 -3.260 1.00 95.31 102 GLY A O 1
ATOM 839 N N . PHE A 1 103 ? -1.193 -2.978 -4.820 1.00 94.94 103 PHE A N 1
ATOM 840 C CA . PHE A 1 103 ? -0.806 -1.899 -3.915 1.00 94.94 103 PHE A CA 1
ATOM 841 C C . PHE A 1 103 ? -1.986 -1.030 -3.472 1.00 94.94 103 PHE A C 1
ATOM 843 O O . PHE A 1 103 ? -2.054 -0.649 -2.301 1.00 94.94 103 PHE A O 1
ATOM 850 N N . MET A 1 104 ? -2.949 -0.751 -4.358 1.00 96.38 104 MET A N 1
ATOM 851 C CA . MET A 1 104 ? -4.189 -0.062 -3.987 1.00 96.38 104 MET A CA 1
ATOM 852 C C . MET A 1 104 ? -4.952 -0.814 -2.896 1.00 96.38 104 MET A C 1
ATOM 854 O O . MET A 1 104 ? -5.330 -0.214 -1.890 1.00 96.38 104 MET A O 1
ATOM 858 N N . ILE A 1 105 ? -5.159 -2.122 -3.060 1.00 96.44 105 ILE A N 1
ATOM 859 C CA . ILE A 1 105 ? -5.931 -2.923 -2.101 1.00 96.44 105 ILE A CA 1
ATOM 860 C C . ILE A 1 105 ? -5.164 -3.045 -0.778 1.00 96.44 105 ILE A C 1
ATOM 862 O O . ILE A 1 105 ? -5.751 -2.893 0.293 1.00 96.44 105 ILE A O 1
ATOM 866 N N . MET A 1 106 ? -3.841 -3.221 -0.834 1.00 96.25 106 MET A N 1
ATOM 867 C CA . MET A 1 106 ? -2.997 -3.218 0.362 1.00 96.25 106 MET A CA 1
ATOM 868 C C . MET A 1 106 ? -3.075 -1.878 1.108 1.00 96.25 106 MET A C 1
ATOM 870 O O . MET A 1 106 ? -3.237 -1.845 2.326 1.00 96.25 106 MET A O 1
ATOM 874 N N . THR A 1 107 ? -3.030 -0.762 0.380 1.00 96.69 107 THR A N 1
ATOM 875 C CA . THR A 1 107 ? -3.167 0.585 0.949 1.00 96.69 107 THR A CA 1
ATOM 876 C C . THR A 1 107 ? -4.533 0.780 1.590 1.00 96.69 107 THR A C 1
ATOM 878 O O . THR A 1 107 ? -4.628 1.304 2.697 1.00 96.69 107 THR A O 1
ATOM 881 N N . PHE A 1 108 ? -5.595 0.322 0.929 1.00 97.62 108 PHE A N 1
ATOM 882 C CA . PHE A 1 108 ? -6.938 0.339 1.492 1.00 97.62 108 PHE A CA 1
ATOM 883 C C . PHE A 1 108 ? -7.015 -0.438 2.804 1.00 97.62 108 PHE A C 1
ATOM 885 O O . PHE A 1 108 ? -7.514 0.097 3.793 1.00 97.62 108 PHE A O 1
ATOM 892 N N . PHE A 1 109 ? -6.444 -1.643 2.854 1.00 97.88 109 PHE A N 1
ATOM 893 C CA . PHE A 1 109 ? -6.399 -2.427 4.082 1.00 97.88 109 PHE A CA 1
ATOM 894 C C . PHE A 1 109 ? -5.630 -1.712 5.196 1.00 97.88 109 PHE A C 1
ATOM 896 O O . PHE A 1 109 ? -6.126 -1.636 6.319 1.00 97.88 109 PHE A O 1
ATOM 903 N N . MET A 1 110 ? -4.475 -1.114 4.888 1.00 97.19 110 MET A N 1
ATOM 904 C CA . MET A 1 110 ? -3.710 -0.311 5.849 1.00 97.19 110 MET A CA 1
ATOM 905 C C . MET A 1 110 ? -4.526 0.852 6.417 1.00 97.19 110 MET A C 1
ATOM 907 O O . MET A 1 110 ? -4.544 1.047 7.633 1.00 97.19 110 MET A O 1
ATOM 911 N N . LEU A 1 111 ? -5.238 1.595 5.566 1.00 96.62 111 LEU A N 1
ATOM 912 C CA . LEU A 1 111 ? -6.062 2.726 5.997 1.00 96.62 111 LEU A CA 1
ATOM 913 C C . LEU A 1 111 ? -7.257 2.277 6.844 1.00 96.62 111 LEU A C 1
ATOM 915 O O . LEU A 1 111 ? -7.505 2.860 7.898 1.00 96.62 111 LEU A O 1
ATOM 919 N N . VAL A 1 112 ? -7.962 1.221 6.432 1.00 97.19 112 VAL A N 1
ATOM 920 C CA . VAL A 1 112 ? -9.100 0.665 7.181 1.00 97.19 112 VAL A CA 1
ATOM 921 C C . VAL A 1 112 ? -8.652 0.114 8.536 1.00 97.19 112 VAL A C 1
ATOM 923 O O . VAL A 1 112 ? -9.310 0.368 9.548 1.00 97.19 112 VAL A O 1
ATOM 926 N N . PHE A 1 113 ? -7.529 -0.608 8.569 1.00 97.75 113 PHE A N 1
ATOM 927 C CA . PHE A 1 113 ? -6.926 -1.128 9.794 1.00 97.75 113 PHE A CA 1
ATOM 928 C C . PHE A 1 113 ? -6.549 0.011 10.741 1.00 97.75 113 PHE A C 1
ATOM 930 O O . PHE A 1 113 ? -6.936 -0.004 11.911 1.00 97.75 113 PHE A O 1
ATOM 937 N N . TYR A 1 114 ? -5.838 1.020 10.230 1.00 96.12 114 TYR A N 1
ATOM 938 C CA . TYR A 1 114 ? -5.432 2.178 11.015 1.00 96.12 114 TYR A CA 1
ATOM 939 C C . TYR A 1 114 ? -6.653 2.916 11.577 1.00 96.12 114 TYR A C 1
ATOM 941 O O . TYR A 1 114 ? -6.725 3.132 12.784 1.00 96.12 114 TYR A O 1
ATOM 949 N N . GLU A 1 115 ? -7.652 3.223 10.743 1.00 95.06 115 GLU A N 1
ATOM 950 C CA . GLU A 1 115 ? -8.875 3.918 11.168 1.00 95.06 115 GLU A CA 1
ATOM 951 C C . GLU A 1 115 ? -9.680 3.117 12.200 1.00 95.06 115 GLU A C 1
ATOM 953 O O . GLU A 1 115 ? -10.330 3.696 13.059 1.00 95.06 115 GLU A O 1
ATOM 958 N N . HIS A 1 116 ? -9.676 1.783 12.135 1.00 96.06 116 HIS A N 1
ATOM 959 C CA . HIS A 1 116 ? -10.430 0.967 13.087 1.00 96.06 116 HIS A CA 1
ATOM 960 C C . HIS A 1 116 ? -9.711 0.764 14.425 1.00 96.06 116 HIS A C 1
ATOM 962 O O . HIS A 1 116 ? -10.310 0.914 15.491 1.00 96.06 116 HIS A O 1
ATOM 968 N N . PHE A 1 117 ? -8.437 0.376 14.392 1.00 96.56 117 PHE A N 1
ATOM 969 C CA . PHE A 1 117 ? -7.733 -0.023 15.608 1.00 96.56 117 PHE A CA 1
ATOM 970 C C . PHE A 1 117 ? -7.039 1.147 16.291 1.00 96.56 117 PHE A C 1
ATOM 972 O O . PHE A 1 117 ? -7.034 1.200 17.523 1.00 96.56 117 PHE A O 1
ATOM 979 N N . LEU A 1 118 ? -6.492 2.077 15.509 1.00 95.44 118 LEU A N 1
ATOM 980 C CA . LEU A 1 118 ? -5.526 3.065 15.979 1.00 95.44 118 LEU A CA 1
ATOM 981 C C . LEU A 1 118 ? -6.061 4.493 15.961 1.00 95.44 118 LEU A C 1
ATOM 983 O O . LEU A 1 118 ? -5.586 5.306 16.748 1.00 95.44 118 LEU A O 1
ATOM 987 N N . ASP A 1 119 ? -7.011 4.827 15.090 1.00 92.00 119 ASP A N 1
ATOM 988 C CA . ASP A 1 119 ? -7.634 6.147 15.090 1.00 92.00 119 ASP A CA 1
ATOM 989 C C . ASP A 1 119 ? -8.756 6.194 16.134 1.00 92.00 119 ASP A C 1
ATOM 991 O O . ASP A 1 119 ? -9.716 5.424 16.090 1.00 92.00 119 ASP A O 1
ATOM 995 N N . ASP A 1 120 ? -8.599 7.076 17.116 1.00 85.19 120 ASP A N 1
ATOM 996 C CA . ASP A 1 120 ? -9.603 7.296 18.161 1.00 85.19 120 ASP A CA 1
ATOM 997 C C . ASP A 1 120 ? -10.477 8.512 17.816 1.00 85.19 120 ASP A C 1
ATOM 999 O O . ASP A 1 120 ? -11.576 8.671 18.348 1.00 85.19 120 ASP A O 1
ATOM 1003 N N . GLU A 1 121 ? -10.018 9.351 16.879 1.00 80.50 121 GLU A N 1
ATOM 1004 C CA . GLU A 1 121 ? -10.699 10.564 16.454 1.00 80.50 121 GLU A CA 1
ATOM 1005 C C . GLU A 1 121 ? -11.584 10.281 15.239 1.00 80.50 121 GLU A C 1
ATOM 1007 O O . GLU A 1 121 ? -11.125 10.077 14.114 1.00 80.50 121 GLU A O 1
ATOM 1012 N N . LYS A 1 122 ? -12.901 10.330 15.441 1.00 77.56 122 LYS A N 1
ATOM 1013 C CA . LYS A 1 122 ? -13.879 10.184 14.356 1.00 77.56 122 LYS A CA 1
ATOM 1014 C C . LYS A 1 122 ? -14.065 11.504 13.610 1.00 77.56 122 LYS A C 1
ATOM 1016 O O . LYS A 1 122 ? -15.119 12.129 13.672 1.00 77.56 122 LYS A O 1
ATOM 1021 N N . ASN A 1 123 ? -13.030 11.932 12.896 1.00 81.06 123 ASN A N 1
ATOM 1022 C CA . ASN A 1 123 ? -13.119 13.082 12.001 1.00 81.06 123 ASN A CA 1
ATOM 1023 C C . ASN A 1 123 ? -13.697 12.652 10.640 1.00 81.06 123 ASN A C 1
ATOM 1025 O O . ASN A 1 123 ? -13.032 12.013 9.820 1.00 81.06 123 ASN A O 1
ATOM 1029 N N . PHE A 1 124 ? -14.959 13.018 10.391 1.00 83.25 124 PHE A N 1
ATOM 1030 C CA . PHE A 1 124 ? -15.687 12.684 9.157 1.00 83.25 124 PHE A CA 1
ATOM 1031 C C . PHE A 1 124 ? -15.377 13.613 7.970 1.00 83.25 124 PHE A C 1
ATOM 1033 O O . PHE A 1 124 ? -15.889 13.402 6.870 1.00 83.25 124 PHE A O 1
ATOM 1040 N N . SER A 1 125 ? -14.512 14.613 8.139 1.00 88.06 125 SER A N 1
ATOM 1041 C CA . SER A 1 125 ? -14.078 15.495 7.054 1.00 88.06 125 SER A CA 1
ATOM 1042 C C . SER A 1 125 ? -12.679 15.132 6.550 1.00 88.06 125 SER A C 1
ATOM 1044 O O . SER A 1 125 ? -11.783 14.748 7.303 1.00 88.06 125 SER A O 1
ATOM 1046 N N . VAL A 1 126 ? -12.486 15.246 5.235 1.00 87.81 126 VAL A N 1
ATOM 1047 C CA . VAL A 1 126 ? -11.149 15.244 4.631 1.00 87.81 126 VAL A CA 1
ATOM 1048 C C . VAL A 1 126 ? -10.507 16.599 4.922 1.00 87.81 126 VAL A C 1
ATOM 1050 O O . VAL A 1 126 ? -11.182 17.625 4.859 1.00 87.81 126 VAL A O 1
ATOM 1053 N N . SER A 1 127 ? -9.206 16.616 5.227 1.00 88.31 127 SER A N 1
ATOM 1054 C CA . SER A 1 127 ? -8.487 17.876 5.438 1.00 88.31 127 SER A CA 1
ATOM 1055 C C . SER A 1 127 ? -8.620 18.776 4.202 1.00 88.31 127 SER A C 1
ATOM 1057 O O . SER A 1 127 ? -8.284 18.326 3.101 1.00 88.31 127 SER A O 1
ATOM 1059 N N . PRO A 1 128 ? -9.012 20.057 4.354 1.00 89.75 128 PRO A N 1
ATOM 1060 C CA . PRO A 1 128 ? -9.095 20.988 3.227 1.00 89.75 128 PRO A CA 1
ATOM 1061 C C . PRO A 1 128 ? -7.730 21.212 2.561 1.00 89.75 128 PRO A C 1
ATOM 1063 O O . PRO A 1 128 ? -7.659 21.676 1.432 1.00 89.75 128 PRO A O 1
ATOM 1066 N N . HIS A 1 129 ? -6.638 20.838 3.234 1.00 91.75 129 HIS A N 1
ATOM 1067 C CA . HIS A 1 129 ? -5.268 20.962 2.748 1.00 91.75 129 HIS A CA 1
ATOM 1068 C C . HIS A 1 129 ? -4.736 19.706 2.042 1.00 91.75 129 HIS A C 1
ATOM 1070 O O . HIS A 1 129 ? -3.537 19.636 1.779 1.00 91.75 129 HIS A O 1
ATOM 1076 N N . ILE A 1 130 ? -5.576 18.711 1.725 1.00 88.25 130 ILE A N 1
ATOM 1077 C CA . ILE A 1 130 ? -5.130 17.479 1.045 1.00 88.25 130 ILE A CA 1
ATOM 1078 C C . ILE A 1 130 ? -4.468 17.745 -0.316 1.00 88.25 130 ILE A C 1
ATOM 1080 O O . ILE A 1 130 ? -3.566 17.011 -0.721 1.00 88.25 130 ILE A O 1
ATOM 1084 N N . TYR A 1 131 ? -4.838 18.842 -0.986 1.00 91.19 131 TYR A N 1
ATOM 1085 C CA . TYR A 1 131 ? -4.206 19.273 -2.235 1.00 91.19 131 TYR A CA 1
ATOM 1086 C C . TYR A 1 131 ? -2.691 19.499 -2.087 1.00 91.19 131 TYR A C 1
ATOM 1088 O O . TYR A 1 131 ? -1.949 19.281 -3.040 1.00 91.19 131 TYR A O 1
ATOM 1096 N N . LYS A 1 132 ? -2.214 19.864 -0.884 1.00 90.00 132 LYS A N 1
ATOM 1097 C CA . LYS A 1 132 ? -0.781 20.044 -0.594 1.00 90.00 132 LYS A CA 1
ATOM 1098 C C . LYS A 1 132 ? 0.009 18.737 -0.675 1.00 90.00 132 LYS A C 1
ATOM 1100 O O . LYS A 1 132 ? 1.217 18.791 -0.852 1.00 90.00 132 LYS A O 1
ATOM 1105 N N . ALA A 1 133 ? -0.652 17.588 -0.540 1.00 85.06 133 ALA A N 1
ATOM 1106 C CA . ALA A 1 133 ? -0.047 16.280 -0.782 1.00 85.06 133 ALA A CA 1
ATOM 1107 C C . ALA A 1 133 ? -0.270 15.830 -2.234 1.00 85.06 133 ALA A C 1
ATOM 1109 O O . ALA A 1 133 ? 0.667 15.401 -2.896 1.00 85.06 133 ALA A O 1
ATOM 1110 N N . LEU A 1 134 ? -1.491 15.994 -2.751 1.00 89.25 134 LEU A N 1
ATOM 1111 C CA . LEU A 1 134 ? -1.865 15.568 -4.103 1.00 89.25 134 LEU A CA 1
ATOM 1112 C C . LEU A 1 134 ? -1.030 16.224 -5.206 1.00 89.25 134 LEU A C 1
ATOM 1114 O O . LEU A 1 134 ? -0.539 15.520 -6.084 1.00 89.25 134 LEU A O 1
ATOM 1118 N N . ILE A 1 135 ? -0.878 17.553 -5.174 1.00 92.50 135 ILE A N 1
ATOM 1119 C CA . ILE A 1 135 ? -0.212 18.296 -6.252 1.00 92.50 135 ILE A CA 1
ATOM 1120 C C . ILE A 1 135 ? 1.262 17.873 -6.378 1.00 92.50 135 ILE A C 1
ATOM 1122 O O . ILE A 1 135 ? 1.648 17.474 -7.476 1.00 92.50 135 ILE A O 1
ATOM 1126 N N . PRO A 1 136 ? 2.084 17.868 -5.306 1.00 90.50 136 PRO A N 1
ATOM 1127 C CA . PRO A 1 136 ? 3.465 17.397 -5.406 1.00 90.50 136 PRO A CA 1
ATOM 1128 C C . PRO A 1 136 ? 3.580 15.938 -5.848 1.00 90.50 136 PRO A C 1
ATOM 1130 O O . PRO A 1 136 ? 4.447 15.627 -6.658 1.00 90.50 136 PRO A O 1
ATOM 1133 N N . THR A 1 137 ? 2.706 15.047 -5.366 1.00 89.31 137 THR A N 1
ATOM 1134 C CA . THR A 1 137 ? 2.728 13.637 -5.780 1.00 89.31 137 THR A CA 1
ATOM 1135 C C . THR A 1 137 ? 2.405 13.487 -7.266 1.00 89.31 137 THR A C 1
ATOM 1137 O O . THR A 1 137 ? 3.090 12.751 -7.970 1.00 89.31 137 THR A O 1
ATOM 1140 N N . PHE A 1 138 ? 1.399 14.204 -7.769 1.00 92.75 138 PHE A N 1
ATOM 1141 C CA . PHE A 1 138 ? 1.052 14.174 -9.188 1.00 92.75 138 PHE A CA 1
ATOM 1142 C C . PHE A 1 138 ? 2.168 14.760 -10.062 1.00 92.75 138 PHE A C 1
ATOM 1144 O O . PHE A 1 138 ? 2.540 14.155 -11.066 1.00 92.75 138 PHE A O 1
ATOM 1151 N N . LEU A 1 139 ? 2.753 15.892 -9.655 1.00 94.31 139 LEU A N 1
ATOM 1152 C CA . LEU A 1 139 ? 3.905 16.484 -10.339 1.00 94.31 139 LEU A CA 1
ATOM 1153 C C . LEU A 1 139 ? 5.102 15.530 -10.353 1.00 94.31 139 LEU A C 1
ATOM 1155 O O . LEU A 1 139 ? 5.755 15.404 -11.381 1.00 94.31 139 LEU A O 1
ATOM 1159 N N . LEU A 1 140 ? 5.365 14.817 -9.255 1.00 91.25 140 LEU A N 1
ATOM 1160 C CA . LEU A 1 140 ? 6.432 13.820 -9.187 1.00 91.25 140 LEU A CA 1
ATOM 1161 C C . LEU A 1 140 ? 6.203 12.676 -10.184 1.00 91.25 140 LEU A C 1
ATOM 1163 O O . LEU A 1 140 ? 7.127 12.310 -10.908 1.00 91.25 140 LEU A O 1
ATOM 1167 N N . VAL A 1 141 ? 4.979 12.141 -10.256 1.00 93.25 141 VAL A N 1
ATOM 1168 C CA . VAL A 1 141 ? 4.614 11.116 -11.248 1.00 93.25 141 VAL A CA 1
ATOM 1169 C C . VAL A 1 141 ? 4.829 11.651 -12.663 1.00 93.25 141 VAL A C 1
ATOM 1171 O O . VAL A 1 141 ? 5.479 10.989 -13.467 1.00 93.25 141 VAL A O 1
ATOM 1174 N N . LEU A 1 142 ? 4.353 12.865 -12.957 1.00 95.69 142 LEU A N 1
ATOM 1175 C CA . LEU A 1 142 ? 4.513 13.491 -14.269 1.00 95.69 142 LEU A CA 1
ATOM 1176 C C . LEU A 1 142 ? 5.991 13.684 -14.638 1.00 95.69 142 LEU A C 1
ATOM 1178 O O . LEU A 1 142 ? 6.385 13.347 -15.751 1.00 95.69 142 LEU A O 1
ATOM 1182 N N . ILE A 1 143 ? 6.817 14.169 -13.707 1.00 95.69 143 ILE A N 1
ATOM 1183 C CA . ILE A 1 143 ? 8.261 14.342 -13.909 1.00 95.69 143 ILE A CA 1
ATOM 1184 C C . ILE A 1 143 ? 8.916 13.000 -14.230 1.00 95.69 143 ILE A C 1
ATOM 1186 O O . ILE A 1 143 ? 9.665 12.919 -15.199 1.00 95.69 143 ILE A O 1
ATOM 1190 N N . VAL A 1 144 ? 8.616 11.933 -13.480 1.00 94.94 144 VAL A N 1
ATOM 1191 C CA . VAL A 1 144 ? 9.169 10.602 -13.779 1.00 94.94 144 VAL A CA 1
ATOM 1192 C C . VAL A 1 144 ? 8.738 10.108 -15.152 1.00 94.94 144 VAL A C 1
ATOM 1194 O O . VAL A 1 144 ? 9.569 9.567 -15.874 1.00 94.94 144 VAL A O 1
ATOM 1197 N N . MET A 1 145 ? 7.481 10.322 -15.542 1.00 96.00 145 MET A N 1
ATOM 1198 C CA . MET A 1 145 ? 7.012 9.952 -16.880 1.00 96.00 145 MET A CA 1
ATOM 1199 C C . MET A 1 145 ? 7.731 10.744 -17.977 1.00 96.00 145 MET A C 1
ATOM 1201 O O . MET A 1 145 ? 8.157 10.155 -18.965 1.00 96.00 145 MET A O 1
ATOM 1205 N N . ILE A 1 146 ? 7.935 12.051 -17.797 1.00 97.50 146 ILE A N 1
ATOM 1206 C CA . ILE A 1 146 ? 8.685 12.879 -18.752 1.00 97.50 146 ILE A CA 1
ATOM 1207 C C . ILE A 1 146 ? 10.139 12.402 -18.850 1.00 97.50 146 ILE A C 1
ATOM 1209 O O . ILE A 1 146 ? 10.635 12.190 -19.954 1.00 97.50 146 ILE A O 1
ATOM 1213 N N . VAL A 1 147 ? 10.816 12.180 -17.718 1.00 97.50 147 VAL A N 1
ATOM 1214 C CA . VAL A 1 147 ? 12.201 11.681 -17.701 1.00 97.50 147 VAL A CA 1
ATOM 1215 C C . VAL A 1 147 ? 12.286 10.311 -18.369 1.00 97.50 147 VAL A C 1
ATOM 1217 O O . VAL A 1 147 ? 13.192 10.084 -19.163 1.00 97.50 147 VAL A O 1
ATOM 1220 N N . PHE A 1 148 ? 11.327 9.420 -18.113 1.00 97.12 148 PHE A N 1
ATOM 1221 C CA . PHE A 1 148 ? 11.261 8.111 -18.754 1.00 97.12 148 PHE A CA 1
ATOM 1222 C C . PHE A 1 148 ? 11.146 8.211 -20.282 1.00 97.12 148 PHE A C 1
ATOM 1224 O O . PHE A 1 148 ? 11.829 7.476 -20.990 1.00 97.12 148 PHE A O 1
ATOM 1231 N N . LEU A 1 149 ? 10.314 9.125 -20.792 1.00 97.00 149 LEU A N 1
ATOM 1232 C CA . LEU A 1 149 ? 10.100 9.297 -22.231 1.00 97.00 149 LEU A CA 1
ATOM 1233 C C . LEU A 1 149 ? 11.271 9.998 -22.938 1.00 97.00 149 LEU A C 1
ATOM 1235 O O . LEU A 1 149 ? 11.542 9.695 -24.096 1.00 97.00 149 LEU A O 1
ATOM 1239 N N . VAL A 1 150 ? 11.960 10.926 -22.264 1.00 98.31 150 VAL A N 1
ATOM 1240 C CA . VAL A 1 150 ? 13.062 11.711 -22.852 1.00 98.31 150 VAL A CA 1
ATOM 1241 C C . VAL A 1 150 ? 14.411 11.008 -22.704 1.00 98.31 150 VAL A C 1
ATOM 1243 O O . VAL A 1 150 ? 15.203 10.981 -23.642 1.00 98.31 150 VAL A O 1
ATOM 1246 N N . ASN A 1 151 ? 14.698 10.457 -21.524 1.00 97.94 151 ASN A N 1
ATOM 1247 C CA . ASN A 1 151 ? 15.961 9.792 -21.223 1.00 97.94 151 ASN A CA 1
ATOM 1248 C C . ASN A 1 151 ? 15.775 8.683 -20.165 1.00 97.94 151 ASN A C 1
ATOM 1250 O O . ASN A 1 151 ? 16.094 8.882 -18.986 1.00 97.94 151 ASN A O 1
ATOM 1254 N N . PRO A 1 152 ? 15.318 7.482 -20.564 1.00 96.81 152 PRO A N 1
ATOM 1255 C CA . PRO A 1 152 ? 15.049 6.393 -19.626 1.00 96.81 152 PRO A CA 1
ATOM 1256 C C . PRO A 1 152 ? 16.304 5.935 -18.867 1.00 96.81 152 PRO A C 1
ATOM 1258 O O . PRO A 1 152 ? 16.198 5.430 -17.751 1.00 96.81 152 PRO A O 1
ATOM 1261 N N . SER A 1 153 ? 17.505 6.152 -19.421 1.00 96.88 153 SER A N 1
ATOM 1262 C CA . SER A 1 153 ? 18.765 5.778 -18.765 1.00 96.88 153 SER A CA 1
ATOM 1263 C C . SER A 1 153 ? 19.002 6.533 -17.451 1.00 96.88 153 SER A C 1
ATOM 1265 O O . SER A 1 153 ? 19.584 5.972 -16.525 1.00 96.88 153 SER A O 1
ATOM 1267 N N . SER A 1 154 ? 18.469 7.755 -17.314 1.00 97.19 154 SER A N 1
ATOM 1268 C CA . SER A 1 154 ? 18.538 8.537 -16.072 1.00 97.19 154 SER A CA 1
ATOM 1269 C C . SER A 1 154 ? 17.730 7.930 -14.921 1.00 97.19 154 SER A C 1
ATOM 1271 O O . SER A 1 154 ? 17.976 8.270 -13.767 1.00 97.19 154 SER A O 1
ATOM 1273 N N . LEU A 1 155 ? 16.783 7.029 -15.209 1.00 96.00 155 LEU A N 1
ATOM 1274 C CA . LEU A 1 155 ? 16.014 6.302 -14.193 1.00 96.00 155 LEU A CA 1
ATOM 1275 C C . LEU A 1 155 ? 16.656 4.965 -13.800 1.00 96.00 155 LEU A C 1
ATOM 1277 O O . LEU A 1 155 ? 16.075 4.228 -12.999 1.00 96.00 155 LEU A O 1
ATOM 1281 N N . ASN A 1 156 ? 17.837 4.640 -14.340 1.00 96.25 156 ASN A N 1
ATOM 1282 C CA . ASN A 1 156 ? 18.586 3.453 -13.952 1.00 96.25 156 ASN A CA 1
ATOM 1283 C C . ASN A 1 156 ? 19.276 3.690 -12.599 1.00 96.25 156 ASN A C 1
ATOM 1285 O O . ASN A 1 156 ? 20.357 4.273 -12.503 1.00 96.25 156 ASN A O 1
ATOM 1289 N N . LEU A 1 157 ? 18.601 3.280 -11.531 1.00 95.44 157 LEU A N 1
ATOM 1290 C CA . LEU A 1 157 ? 19.013 3.473 -10.154 1.00 95.44 157 LEU A CA 1
ATOM 1291 C C . LEU A 1 157 ? 19.538 2.158 -9.584 1.00 95.44 157 LEU A C 1
ATOM 1293 O O . LEU A 1 157 ? 18.786 1.217 -9.321 1.00 95.44 157 LEU A O 1
ATOM 1297 N N . THR A 1 158 ? 20.830 2.132 -9.261 1.00 95.50 158 THR A N 1
ATOM 1298 C CA . THR A 1 158 ? 21.394 1.059 -8.437 1.00 95.50 158 THR A CA 1
ATOM 1299 C C . THR A 1 158 ? 20.668 1.005 -7.094 1.00 95.50 158 THR A C 1
ATOM 1301 O O . THR A 1 158 ? 20.483 2.033 -6.431 1.00 95.50 158 THR A O 1
ATOM 1304 N N . HIS A 1 159 ? 20.239 -0.195 -6.702 1.00 94.19 159 HIS A N 1
ATOM 1305 C CA . HIS A 1 159 ? 19.481 -0.438 -5.471 1.00 94.19 159 HIS A CA 1
ATOM 1306 C C . HIS A 1 159 ? 18.193 0.402 -5.355 1.00 94.19 159 HIS A C 1
ATOM 1308 O O . HIS A 1 159 ? 17.877 0.902 -4.273 1.00 94.19 159 HIS A O 1
ATOM 1314 N N . ALA A 1 160 ? 17.447 0.552 -6.459 1.00 93.12 160 ALA A N 1
ATOM 1315 C CA . ALA A 1 160 ? 16.184 1.296 -6.510 1.00 93.12 160 ALA A CA 1
ATOM 1316 C C . ALA A 1 160 ? 15.225 0.943 -5.355 1.00 93.12 160 ALA A C 1
ATOM 1318 O O . ALA A 1 160 ? 14.744 1.846 -4.674 1.00 93.12 160 ALA A O 1
ATOM 1319 N N . TYR A 1 161 ? 15.047 -0.353 -5.070 1.00 91.12 161 TYR A N 1
ATOM 1320 C CA . TYR A 1 161 ? 14.184 -0.855 -3.990 1.00 91.12 161 TYR A CA 1
ATOM 1321 C C . TYR A 1 161 ? 14.595 -0.337 -2.603 1.00 91.12 161 TYR A C 1
ATOM 1323 O O . TYR A 1 161 ? 13.775 0.164 -1.837 1.00 91.12 161 TYR A O 1
ATOM 1331 N N . LEU A 1 162 ? 15.894 -0.391 -2.276 1.00 93.69 162 LEU A N 1
ATOM 1332 C CA . LEU A 1 162 ? 16.404 0.082 -0.985 1.00 93.69 162 LEU A CA 1
ATOM 1333 C C . LEU A 1 162 ? 16.244 1.601 -0.845 1.00 93.69 162 LEU A C 1
ATOM 1335 O O . LEU A 1 162 ? 15.779 2.080 0.187 1.00 93.69 162 LEU A O 1
ATOM 1339 N N . LYS A 1 163 ? 16.602 2.358 -1.890 1.00 93.62 163 LYS A N 1
ATOM 1340 C CA . LYS A 1 163 ? 16.471 3.824 -1.907 1.00 93.62 163 LYS A CA 1
ATOM 1341 C C . LYS A 1 163 ? 15.009 4.250 -1.776 1.00 93.62 163 LYS A C 1
ATOM 1343 O O . LYS A 1 163 ? 14.704 5.140 -0.984 1.00 93.62 163 LYS A O 1
ATOM 1348 N N . GLY A 1 164 ? 14.114 3.580 -2.501 1.00 90.44 164 GLY A N 1
ATOM 1349 C CA . GLY A 1 164 ? 12.675 3.781 -2.398 1.00 90.44 164 GLY A CA 1
ATOM 1350 C C . GLY A 1 164 ? 12.161 3.490 -0.988 1.00 90.44 164 GLY A C 1
ATOM 1351 O O . GLY A 1 164 ? 11.463 4.320 -0.410 1.00 90.44 164 GLY A O 1
ATOM 1352 N N . GLY A 1 165 ? 12.536 2.346 -0.410 1.00 91.06 165 GLY A N 1
ATOM 1353 C CA . GLY A 1 165 ? 12.133 1.960 0.943 1.00 91.06 165 GLY A CA 1
ATOM 1354 C C . GLY A 1 165 ? 12.598 2.955 2.010 1.00 91.06 165 GLY A C 1
ATOM 1355 O O . GLY A 1 165 ? 11.805 3.374 2.851 1.00 91.06 165 GLY A O 1
ATOM 1356 N N . ILE A 1 166 ? 13.856 3.408 1.940 1.00 94.06 166 ILE A N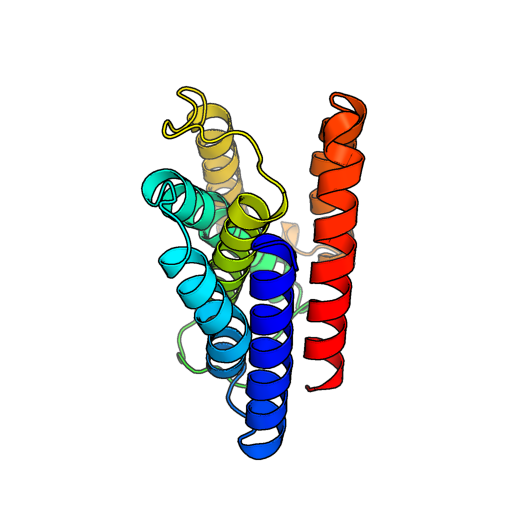 1
ATOM 1357 C CA . ILE A 1 166 ? 14.388 4.440 2.843 1.00 94.06 166 ILE A CA 1
ATOM 1358 C C . ILE A 1 166 ? 13.588 5.740 2.701 1.00 94.06 166 ILE A C 1
ATOM 1360 O O . ILE A 1 166 ? 13.150 6.299 3.708 1.00 94.06 166 ILE A O 1
ATOM 1364 N N . ALA A 1 167 ? 13.340 6.203 1.472 1.00 91.12 167 ALA A N 1
ATOM 1365 C CA . ALA A 1 167 ? 12.557 7.414 1.231 1.00 91.12 167 ALA A CA 1
ATOM 1366 C C . ALA A 1 167 ? 11.130 7.306 1.803 1.00 91.12 167 ALA A C 1
ATOM 1368 O O . ALA A 1 167 ? 10.644 8.250 2.431 1.00 91.12 167 ALA A O 1
ATOM 1369 N N . ALA A 1 168 ? 10.489 6.143 1.653 1.00 89.69 168 ALA A N 1
ATOM 1370 C CA . ALA A 1 168 ? 9.154 5.877 2.180 1.00 89.69 168 ALA A CA 1
ATOM 1371 C C . ALA A 1 168 ? 9.099 5.863 3.719 1.00 89.69 168 ALA A C 1
ATOM 1373 O O . ALA A 1 168 ? 8.073 6.231 4.285 1.00 89.69 168 ALA A O 1
ATOM 1374 N N . ILE A 1 169 ? 10.186 5.482 4.402 1.00 91.50 169 ILE A N 1
ATOM 1375 C CA . ILE A 1 169 ? 10.273 5.433 5.873 1.00 91.50 169 ILE A CA 1
ATOM 1376 C C . ILE A 1 169 ? 10.644 6.796 6.474 1.00 91.50 169 ILE A C 1
ATOM 1378 O O . ILE A 1 169 ? 10.124 7.165 7.531 1.00 91.50 169 ILE A O 1
ATOM 1382 N N . ILE A 1 170 ? 11.509 7.571 5.810 1.00 93.75 170 ILE A N 1
ATOM 1383 C CA . ILE A 1 170 ? 11.968 8.876 6.313 1.00 93.75 170 ILE A CA 1
ATOM 1384 C C . ILE A 1 170 ? 10.784 9.808 6.586 1.00 93.75 170 ILE A C 1
ATOM 1386 O O . ILE A 1 170 ? 10.752 10.469 7.624 1.00 93.75 170 ILE A O 1
ATOM 1390 N N . PHE A 1 171 ? 9.794 9.854 5.693 1.00 88.50 171 PHE A N 1
ATOM 1391 C CA . PHE A 1 171 ? 8.675 10.786 5.836 1.00 88.50 171 PHE A CA 1
ATOM 1392 C C . PHE A 1 171 ? 7.801 10.501 7.081 1.00 88.50 171 PHE A C 1
ATOM 1394 O O . PHE A 1 171 ? 7.636 11.413 7.899 1.00 88.50 171 PHE A O 1
ATOM 1401 N N . PRO A 1 172 ? 7.301 9.266 7.309 1.00 89.81 172 PRO A N 1
ATOM 1402 C CA . PRO A 1 172 ? 6.648 8.892 8.561 1.00 89.81 172 PRO A CA 1
ATOM 1403 C C . PRO A 1 172 ? 7.507 9.147 9.799 1.00 89.81 172 PRO A C 1
ATOM 1405 O O . PRO A 1 172 ? 6.973 9.632 10.792 1.00 89.81 172 PRO A O 1
ATOM 1408 N N . LEU A 1 173 ? 8.818 8.876 9.750 1.00 92.25 173 LEU A N 1
ATOM 1409 C CA . LEU A 1 173 ? 9.711 9.108 10.890 1.00 92.25 173 LEU A CA 1
ATOM 1410 C C . LEU A 1 173 ? 9.815 10.593 11.242 1.00 92.25 173 LEU A C 1
ATOM 1412 O O . LEU A 1 173 ? 9.597 10.961 12.394 1.00 92.25 173 LEU A O 1
ATOM 1416 N N . VAL A 1 174 ? 10.077 11.465 10.263 1.00 94.50 174 VAL A N 1
ATOM 1417 C CA . VAL A 1 174 ? 10.128 12.923 10.478 1.00 94.50 174 VAL A CA 1
ATOM 1418 C C . VAL A 1 174 ? 8.803 13.431 11.052 1.00 94.50 174 VAL A C 1
ATOM 1420 O O . VAL A 1 174 ? 8.793 14.267 11.959 1.00 94.50 174 VAL A O 1
ATOM 1423 N N . PHE A 1 175 ? 7.675 12.911 10.563 1.00 91.06 175 PHE A N 1
ATOM 1424 C CA . PHE A 1 175 ? 6.361 13.264 11.091 1.00 91.06 175 PHE A CA 1
ATOM 1425 C C . PHE A 1 175 ? 6.147 12.755 12.525 1.00 91.06 175 PHE A C 1
ATOM 1427 O O . PHE A 1 175 ? 5.624 13.491 13.363 1.00 91.06 175 PHE A O 1
ATOM 1434 N N . ALA A 1 176 ? 6.602 11.540 12.832 1.00 93.44 176 ALA A N 1
ATOM 1435 C CA . ALA A 1 176 ? 6.516 10.941 14.158 1.00 93.44 176 ALA A CA 1
ATOM 1436 C C . ALA A 1 176 ? 7.367 11.694 15.195 1.00 93.44 176 ALA A C 1
ATOM 1438 O O . ALA A 1 176 ? 6.904 11.910 16.312 1.00 93.44 176 ALA A O 1
ATOM 1439 N N . PHE A 1 177 ? 8.550 12.194 14.816 1.00 95.06 177 PHE A N 1
ATOM 1440 C CA . PHE A 1 177 ? 9.367 13.052 15.684 1.00 95.06 177 PHE A CA 1
ATOM 1441 C C . PHE A 1 177 ? 8.682 14.383 16.017 1.00 95.06 177 PHE A C 1
AT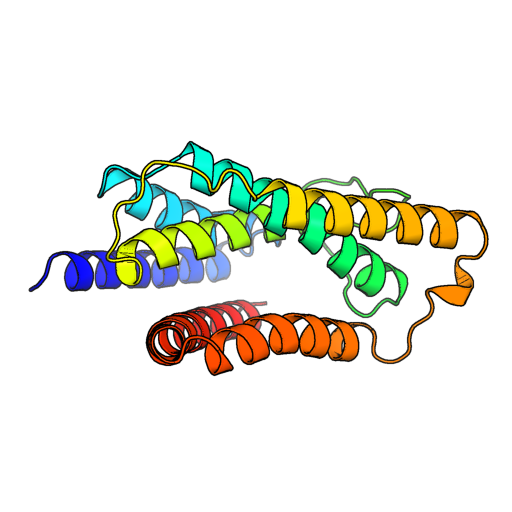OM 1443 O O . PHE A 1 177 ? 8.826 14.888 17.127 1.00 95.06 177 PHE A O 1
ATOM 1450 N N . ARG A 1 178 ? 7.896 14.945 15.088 1.00 96.25 178 ARG A N 1
ATOM 1451 C CA . ARG A 1 178 ? 7.106 16.166 15.338 1.00 96.25 178 ARG A CA 1
ATOM 1452 C C . ARG A 1 178 ? 5.829 15.906 16.140 1.00 96.25 178 ARG A C 1
ATOM 1454 O O . ARG A 1 178 ? 5.294 16.835 16.738 1.00 96.25 178 ARG A O 1
ATOM 1461 N N . LYS A 1 179 ? 5.318 14.671 16.132 1.00 94.88 179 LYS A N 1
ATOM 1462 C CA . LYS A 1 179 ? 4.103 14.254 16.847 1.00 94.88 179 LYS A CA 1
ATOM 1463 C C . LYS A 1 179 ? 4.328 12.915 17.565 1.00 94.88 179 LYS A C 1
ATOM 1465 O O . LYS A 1 179 ? 3.850 11.886 17.084 1.00 94.88 179 LYS A O 1
ATOM 1470 N N . PRO A 1 180 ? 4.997 12.912 18.735 1.00 93.94 180 PRO A N 1
ATOM 1471 C CA . PRO A 1 180 ? 5.398 11.683 19.427 1.00 93.94 180 PRO A CA 1
ATOM 1472 C C . PRO A 1 180 ? 4.245 10.729 19.768 1.00 93.94 180 PRO A C 1
ATOM 1474 O O . PRO A 1 180 ? 4.440 9.516 19.804 1.00 93.94 180 PRO A O 1
ATOM 1477 N N . CYS A 1 181 ? 3.021 11.242 19.942 1.00 92.69 181 CYS A N 1
ATOM 1478 C CA . CYS A 1 181 ? 1.824 10.420 20.155 1.00 92.69 181 CYS A CA 1
ATOM 1479 C C . CYS A 1 181 ? 1.529 9.449 18.994 1.00 92.69 181 CYS A C 1
ATOM 1481 O O . CYS A 1 181 ? 0.865 8.431 19.194 1.00 92.69 181 CYS A O 1
ATOM 1483 N N . LEU A 1 182 ? 2.041 9.725 17.790 1.00 92.50 182 LEU A N 1
ATOM 1484 C CA . LEU A 1 182 ? 1.893 8.853 16.628 1.00 92.50 182 LEU A CA 1
ATOM 1485 C C . LEU A 1 182 ? 2.878 7.689 16.625 1.00 92.50 182 LEU A C 1
ATOM 1487 O O . LEU A 1 182 ? 2.599 6.698 15.957 1.00 92.50 182 LEU A O 1
ATOM 1491 N N . ILE A 1 183 ? 3.987 7.763 17.369 1.00 94.62 183 ILE A N 1
ATOM 1492 C CA . ILE A 1 183 ? 5.006 6.703 17.387 1.00 94.62 183 ILE A CA 1
ATOM 1493 C C . ILE A 1 183 ? 4.373 5.382 17.824 1.00 94.62 183 ILE A C 1
ATOM 1495 O O . ILE A 1 183 ? 4.534 4.379 17.140 1.00 94.62 183 ILE A O 1
ATOM 1499 N N . GLY A 1 184 ? 3.573 5.383 18.896 1.00 94.50 184 GLY A N 1
ATOM 1500 C CA . GLY A 1 184 ? 2.888 4.172 19.358 1.00 94.50 184 GLY A CA 1
ATOM 1501 C C . GLY A 1 184 ? 1.959 3.578 18.294 1.00 94.50 184 GLY A C 1
ATOM 1502 O O . GLY A 1 184 ? 2.007 2.378 18.030 1.00 94.50 184 GLY A O 1
ATOM 1503 N N . LYS A 1 185 ? 1.165 4.423 17.622 1.00 94.50 185 LYS A N 1
ATOM 1504 C CA . LYS A 1 185 ? 0.234 3.992 16.564 1.00 94.50 185 LYS A CA 1
ATOM 1505 C C . LYS A 1 185 ? 0.991 3.431 15.353 1.00 94.50 185 LYS A C 1
ATOM 1507 O O . LYS A 1 185 ? 0.674 2.345 14.873 1.00 94.50 185 LYS A O 1
ATOM 1512 N N . LEU A 1 186 ? 2.032 4.130 14.901 1.00 93.88 186 LEU A N 1
ATOM 1513 C CA . LEU A 1 186 ? 2.873 3.711 13.781 1.00 93.88 186 LEU A CA 1
ATOM 1514 C C . LEU A 1 186 ? 3.642 2.425 14.085 1.00 93.88 186 LEU A C 1
ATOM 1516 O O . LEU A 1 186 ? 3.720 1.569 13.212 1.00 93.88 186 LEU A O 1
ATOM 1520 N N . SER A 1 187 ? 4.151 2.239 15.303 1.00 94.81 187 SER A N 1
ATOM 1521 C CA . SER A 1 187 ? 4.833 1.005 15.702 1.00 94.81 187 SER A CA 1
ATOM 1522 C C . SER A 1 187 ? 3.895 -0.198 15.665 1.00 94.81 187 SER A C 1
ATOM 1524 O O . SER A 1 187 ? 4.260 -1.228 15.107 1.00 94.81 187 SER A O 1
ATOM 1526 N N . VAL A 1 188 ? 2.667 -0.068 16.181 1.00 95.88 188 VAL A N 1
ATOM 1527 C CA . VAL A 1 188 ? 1.669 -1.152 16.131 1.00 95.88 188 VAL A CA 1
ATOM 1528 C C . VAL A 1 188 ? 1.327 -1.512 14.685 1.00 95.88 188 VAL A C 1
ATOM 1530 O O . VAL A 1 188 ? 1.355 -2.689 14.325 1.00 95.88 188 VAL A O 1
ATOM 1533 N N . ALA A 1 189 ? 1.061 -0.510 13.840 1.00 95.81 189 ALA A N 1
ATOM 1534 C CA . ALA A 1 189 ? 0.807 -0.736 12.419 1.00 95.81 189 ALA A CA 1
ATOM 1535 C C . ALA A 1 189 ? 2.014 -1.387 11.725 1.00 95.81 189 ALA A C 1
ATOM 1537 O O . ALA A 1 189 ? 1.850 -2.354 10.988 1.00 95.81 189 ALA A O 1
ATOM 1538 N N . THR A 1 190 ? 3.227 -0.904 12.000 1.00 95.00 190 THR A N 1
ATOM 1539 C CA . THR A 1 190 ? 4.466 -1.421 11.405 1.00 95.00 190 THR A CA 1
ATOM 1540 C C . THR A 1 190 ? 4.695 -2.873 11.793 1.00 95.00 190 THR A C 1
ATOM 1542 O O . THR A 1 190 ? 4.915 -3.692 10.913 1.00 95.00 190 THR A O 1
ATOM 1545 N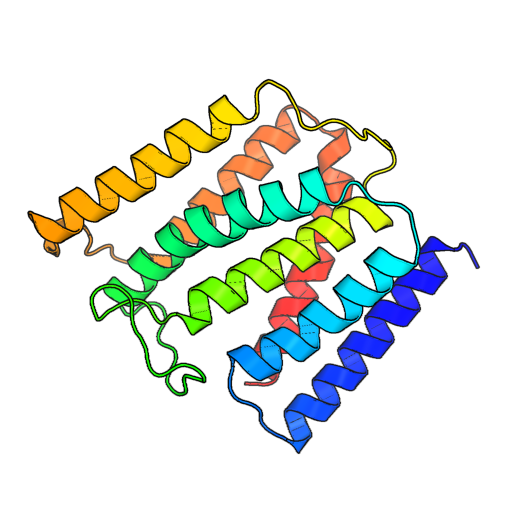 N . ILE A 1 191 ? 4.588 -3.225 13.078 1.00 96.44 191 ILE A N 1
ATOM 1546 C CA . ILE A 1 191 ? 4.758 -4.609 13.546 1.00 96.44 191 ILE A CA 1
ATOM 1547 C C . ILE A 1 191 ? 3.720 -5.526 12.893 1.00 96.44 191 ILE A C 1
ATOM 1549 O O . ILE A 1 191 ? 4.073 -6.604 12.407 1.00 96.44 191 ILE A O 1
ATOM 1553 N N . PHE A 1 192 ? 2.456 -5.096 12.842 1.00 96.88 192 PHE A N 1
ATOM 1554 C CA . PHE A 1 192 ? 1.385 -5.873 12.226 1.00 96.88 192 PHE A CA 1
ATOM 1555 C C . PHE A 1 192 ? 1.646 -6.105 10.734 1.00 96.88 192 PHE A C 1
ATOM 1557 O O . PHE A 1 192 ? 1.665 -7.250 10.285 1.00 96.88 192 PHE A O 1
ATOM 1564 N N . PHE A 1 193 ? 1.899 -5.039 9.970 1.00 95.62 193 PHE A N 1
ATOM 1565 C CA . PHE A 1 193 ? 2.083 -5.130 8.522 1.00 95.62 193 PHE A CA 1
ATOM 1566 C C . PHE A 1 193 ? 3.420 -5.748 8.115 1.00 95.62 193 PHE A C 1
ATOM 1568 O O . PHE A 1 193 ? 3.477 -6.432 7.096 1.00 95.62 193 PHE A O 1
ATOM 1575 N N . PHE A 1 194 ? 4.470 -5.587 8.920 1.00 94.38 194 PHE A N 1
ATOM 1576 C CA . PHE A 1 194 ? 5.728 -6.306 8.741 1.00 94.38 194 PHE A CA 1
ATOM 1577 C C . PHE A 1 194 ? 5.523 -7.810 8.925 1.00 94.38 194 PHE A C 1
ATOM 1579 O O . PHE A 1 194 ? 5.901 -8.586 8.052 1.00 94.38 194 PHE A O 1
ATOM 1586 N N . SER A 1 195 ? 4.857 -8.223 10.009 1.00 93.12 195 SER A N 1
ATOM 1587 C CA . SER A 1 195 ? 4.559 -9.640 10.263 1.00 93.12 195 SER A CA 1
ATOM 1588 C C . SER A 1 195 ? 3.655 -10.221 9.176 1.00 93.12 195 SER A C 1
ATOM 1590 O O . SER A 1 195 ? 3.925 -11.295 8.650 1.00 93.12 195 SER A O 1
ATOM 1592 N N . PHE A 1 196 ? 2.618 -9.481 8.776 1.00 92.44 196 PHE A N 1
ATOM 1593 C CA . PHE A 1 196 ? 1.734 -9.850 7.674 1.00 92.44 196 PHE A CA 1
ATOM 1594 C C . PHE A 1 196 ? 2.494 -10.003 6.347 1.00 92.44 196 PHE A C 1
ATOM 1596 O O . PHE A 1 196 ? 2.333 -11.010 5.661 1.00 92.44 196 PHE A O 1
ATOM 1603 N N . GLY A 1 197 ? 3.358 -9.044 6.002 1.00 90.56 197 GLY A N 1
ATOM 1604 C CA . GLY A 1 197 ? 4.181 -9.090 4.793 1.00 90.56 197 GLY A CA 1
ATOM 1605 C C . GLY A 1 197 ? 5.199 -10.232 4.811 1.00 90.56 197 GLY A C 1
ATOM 1606 O O . GLY A 1 197 ? 5.402 -10.893 3.794 1.00 90.56 197 GLY A O 1
ATOM 1607 N N . PHE A 1 198 ? 5.795 -10.511 5.970 1.00 88.62 198 PHE A N 1
ATOM 1608 C CA . PHE A 1 198 ? 6.698 -11.641 6.160 1.00 88.62 198 PHE A CA 1
ATOM 1609 C C . PHE A 1 198 ? 5.971 -12.978 5.972 1.00 88.62 198 PHE A C 1
ATOM 1611 O O . PHE A 1 198 ? 6.445 -13.828 5.219 1.00 88.62 198 PHE A O 1
ATOM 1618 N N . CYS A 1 199 ? 4.781 -13.132 6.563 1.00 85.44 199 CYS A N 1
ATOM 1619 C CA . CYS A 1 199 ? 3.926 -14.293 6.331 1.00 85.44 199 CYS A CA 1
ATOM 1620 C C . CYS A 1 199 ? 3.585 -14.437 4.845 1.00 85.44 199 CYS A C 1
ATOM 1622 O O . CYS A 1 199 ? 3.797 -15.499 4.285 1.00 85.44 199 CYS A O 1
ATOM 1624 N N . LEU A 1 200 ? 3.156 -13.371 4.164 1.00 84.75 200 LEU A N 1
ATOM 1625 C CA . LEU A 1 200 ? 2.899 -13.420 2.719 1.00 84.75 200 LEU A CA 1
ATOM 1626 C C . LEU A 1 200 ? 4.119 -13.872 1.905 1.00 84.75 200 LEU A C 1
ATOM 1628 O O . LEU A 1 200 ? 3.969 -14.581 0.911 1.00 84.75 200 LEU A O 1
ATOM 1632 N N . ARG A 1 201 ? 5.324 -13.447 2.303 1.00 83.69 201 ARG A N 1
ATOM 1633 C CA . ARG A 1 201 ? 6.568 -13.774 1.600 1.00 83.69 201 ARG A CA 1
ATOM 1634 C C . ARG A 1 201 ? 6.967 -15.232 1.774 1.00 83.69 201 ARG A C 1
ATOM 1636 O O . ARG A 1 201 ? 7.402 -15.830 0.803 1.00 83.69 201 ARG A O 1
ATOM 1643 N N . LEU A 1 202 ? 6.810 -15.790 2.973 1.00 78.12 202 LEU A N 1
ATOM 1644 C CA . LEU A 1 202 ? 7.120 -17.196 3.250 1.00 78.12 202 LEU A CA 1
ATOM 1645 C C . LEU A 1 202 ? 6.249 -18.176 2.440 1.00 78.12 202 LEU A C 1
ATOM 1647 O O . LEU A 1 202 ? 6.542 -19.365 2.405 1.00 78.12 202 LEU A O 1
ATOM 1651 N N . TRP A 1 203 ? 5.143 -17.695 1.865 1.00 65.88 203 TRP A N 1
ATOM 1652 C CA . TRP A 1 203 ? 4.104 -18.525 1.250 1.00 65.88 203 TRP A CA 1
ATOM 1653 C C . TRP A 1 203 ? 4.136 -18.443 -0.288 1.00 65.88 203 TRP A C 1
ATOM 1655 O O . TRP A 1 203 ? 3.312 -19.076 -0.948 1.00 65.88 203 TRP A O 1
ATOM 1665 N N . ARG A 1 204 ? 5.075 -17.665 -0.849 1.00 65.81 204 ARG A N 1
ATOM 1666 C CA . ARG A 1 204 ? 5.431 -17.634 -2.275 1.00 65.81 204 ARG A CA 1
ATOM 1667 C C . ARG A 1 204 ? 6.694 -18.445 -2.519 1.00 65.81 204 ARG A C 1
ATOM 1669 O O . ARG A 1 204 ? 6.715 -19.141 -3.554 1.00 65.81 204 ARG A O 1
#

Foldseek 3Di:
DDPLVVLVVVLVVQQVVLLVVCLVVVDAPLVSLCSNQVVSLVSLCVVDPALVVQLLVQLCLCLQLVQCVLQQLCQLLVVDDRPGDPDPDADVVGHHPSSSSSSSSNSSSLVSVLCRNPDPDRDNDDPPCVVVSRVVSVVSSVVLVVCCVPPVVVSNDDPSVVVSVVVVVVVVVVVCVVPVSCVVSVVVSCVVVVVSVVSVVVSD

pLDDT: mean 93.32, std 4.74, range [65.81, 98.31]

Radius of gyration: 17.85 Å; chains: 1; bounding box: 41×46×48 Å

Secondary structure (DSSP, 8-state):
--HHHHHHHHHHHHHHHHHHHHHHH---HHHHHHHHHHHHHHHHHHHS---HHHHHHHIIIIIIIIHHHHHHHHHHTTS---SS-SS--EETTTEEHHHHHHHHHHHHHHHHHIIIII------SPPTTTHHHHHHHHHHHHHHHHHHHH-GGGG--TTHHHHHHHHHHHHHHHHHHH-THHHHHHHHHHHHHHHHHHHHHHT-

Organism: NCBI:txid1974551